Protein AF-0000000086524611 (afdb_homodimer)

Structure (mmCIF, N/CA/C/O backbone):
data_AF-0000000086524611-model_v1
#
loop_
_entity.id
_entity.type
_entity.pdbx_description
1 polymer 'Type II secretion system protein H'
#
loop_
_atom_site.group_PDB
_atom_site.id
_atom_site.type_symbol
_atom_site.label_atom_id
_atom_site.label_alt_id
_atom_site.label_comp_id
_atom_site.label_asym_id
_atom_site.label_entity_id
_atom_site.label_seq_id
_atom_site.pdbx_PDB_ins_code
_atom_site.Cartn_x
_atom_site.Cartn_y
_atom_site.Cartn_z
_atom_site.occupancy
_atom_site.B_iso_or_equiv
_atom_site.auth_seq_id
_atom_site.auth_comp_id
_atom_site.auth_asym_id
_atom_site.auth_atom_id
_atom_site.pdbx_PDB_model_num
ATOM 1 N N . MET A 1 1 ? 23.141 62.562 68.688 1 28.11 1 MET A N 1
ATOM 2 C CA . MET A 1 1 ? 23.203 62.875 67.25 1 28.11 1 MET A CA 1
ATOM 3 C C . MET A 1 1 ? 23.547 61.625 66.438 1 28.11 1 MET A C 1
ATOM 5 O O . MET A 1 1 ? 24.516 60.938 66.75 1 28.11 1 MET A O 1
ATOM 9 N N . MET A 1 2 ? 22.547 60.938 65.562 1 37.12 2 MET A N 1
ATOM 10 C CA . MET A 1 2 ? 22.141 59.656 65 1 37.12 2 MET A CA 1
ATOM 11 C C . MET A 1 2 ? 22.875 59.375 63.688 1 37.12 2 MET A C 1
ATOM 13 O O . MET A 1 2 ? 22.391 59.781 62.594 1 37.12 2 MET A O 1
ATOM 17 N N . THR A 1 3 ? 24.188 59.719 63.5 1 38.41 3 THR A N 1
ATOM 18 C CA . THR A 1 3 ? 24.797 59.781 62.156 1 38.41 3 THR A CA 1
ATOM 19 C C . THR A 1 3 ? 24.75 58.438 61.469 1 38.41 3 THR A C 1
ATOM 21 O O . THR A 1 3 ? 25.109 57.406 62.062 1 38.41 3 THR A O 1
ATOM 24 N N . SER A 1 4 ? 24 58.406 60.281 1 40.16 4 SER A N 1
ATOM 25 C CA . SER A 1 4 ? 23.406 57.5 59.312 1 40.16 4 SER A CA 1
ATOM 26 C C . SER A 1 4 ? 24.469 56.875 58.406 1 40.16 4 SER A C 1
ATOM 28 O O . SER A 1 4 ? 25.203 57.625 57.719 1 40.16 4 SER A O 1
ATOM 30 N N . VAL A 1 5 ? 25.344 55.938 58.781 1 42.44 5 VAL A N 1
ATOM 31 C CA . VAL A 1 5 ? 26.453 55.281 58.094 1 42.44 5 VAL A CA 1
ATOM 32 C C . VAL A 1 5 ? 25.953 54.688 56.781 1 42.44 5 VAL A C 1
ATOM 34 O O . VAL A 1 5 ? 25.25 53.688 56.781 1 42.44 5 VAL A O 1
ATOM 37 N N . ALA A 1 6 ? 25.609 55.594 55.688 1 44.62 6 ALA A N 1
ATOM 38 C CA . ALA A 1 6 ? 25.047 55.125 54.438 1 44.62 6 ALA A CA 1
ATOM 39 C C . ALA A 1 6 ? 26.109 54.375 53.594 1 44.62 6 ALA A C 1
ATOM 41 O O . ALA A 1 6 ? 27.141 54.969 53.219 1 44.62 6 ALA A O 1
ATOM 42 N N . GLY A 1 7 ? 26.625 53.219 53.938 1 40.03 7 GLY A N 1
ATOM 43 C CA . GLY A 1 7 ? 27.641 52.469 53.188 1 40.03 7 GLY A CA 1
ATOM 44 C C . GLY A 1 7 ? 27.312 52.281 51.75 1 40.03 7 GLY A C 1
ATOM 45 O O . GLY A 1 7 ? 26.281 51.688 51.406 1 40.03 7 GLY A O 1
ATOM 46 N N . GLY A 1 8 ? 27.594 53.312 50.781 1 35.81 8 GLY A N 1
ATOM 47 C CA . GLY A 1 8 ? 27.266 53.375 49.375 1 35.81 8 GLY A CA 1
ATOM 48 C C . GLY A 1 8 ? 27.922 52.25 48.562 1 35.81 8 GLY A C 1
ATOM 49 O O . GLY A 1 8 ? 29.109 52 48.719 1 35.81 8 GLY A O 1
ATOM 50 N N . TRP A 1 9 ? 27.281 51.062 48.219 1 44.41 9 TRP A N 1
ATOM 51 C CA . TRP A 1 9 ? 27.672 49.906 47.406 1 44.41 9 TRP A CA 1
ATOM 52 C C . TRP A 1 9 ? 28.094 50.344 46 1 44.41 9 TRP A C 1
ATOM 54 O O . TRP A 1 9 ? 27.344 51.031 45.312 1 44.41 9 TRP A O 1
ATOM 64 N N . SER A 1 10 ? 29.375 50.75 45.688 1 42.34 10 SER A N 1
ATOM 65 C CA . SER A 1 10 ? 29.953 51.125 44.406 1 42.34 10 SER A CA 1
ATOM 66 C C . SER A 1 10 ? 29.75 50.031 43.344 1 42.34 10 SER A C 1
ATOM 68 O O . SER A 1 10 ? 30.219 48.906 43.5 1 42.34 10 SER A O 1
ATOM 70 N N . VAL A 1 11 ? 28.672 49.969 42.5 1 47.38 11 VAL A N 1
ATOM 71 C CA . VAL A 1 11 ? 28.344 49.062 41.406 1 47.38 11 VAL A CA 1
ATOM 72 C C . VAL A 1 11 ? 29.375 49.25 40.281 1 47.38 11 VAL A C 1
ATOM 74 O O . VAL A 1 11 ? 29.5 50.344 39.719 1 47.38 11 VAL A O 1
ATOM 77 N N . LYS A 1 12 ? 30.5 48.531 40.188 1 47.91 12 LYS A N 1
ATOM 78 C CA . LYS A 1 12 ? 31.469 48.531 39.094 1 47.91 12 LYS A CA 1
ATOM 79 C C . LYS A 1 12 ? 30.781 48.312 37.75 1 47.91 12 LYS A C 1
ATOM 81 O O . LYS A 1 12 ? 29.969 47.375 37.594 1 47.91 12 LYS A O 1
ATOM 86 N N . PRO A 1 13 ? 30.906 49.281 36.844 1 47.03 13 PRO A N 1
ATOM 87 C CA . PRO A 1 13 ? 30.219 49.188 35.562 1 47.03 13 PRO A CA 1
ATOM 88 C C . PRO A 1 13 ? 30.656 47.938 34.75 1 47.03 13 PRO A C 1
ATOM 90 O O . PRO A 1 13 ? 31.828 47.594 34.75 1 47.03 13 PRO A O 1
ATOM 93 N N . ARG A 1 14 ? 29.969 46.906 34.688 1 46.53 14 ARG A N 1
ATOM 94 C CA . ARG A 1 14 ? 30.125 45.719 33.844 1 46.53 14 ARG A CA 1
ATOM 95 C C . ARG A 1 14 ? 30.469 46.094 32.406 1 46.53 14 ARG A C 1
ATOM 97 O O . ARG A 1 14 ? 29.875 47 31.844 1 46.53 14 ARG A O 1
ATOM 104 N N . HIS A 1 15 ? 31.703 45.875 31.953 1 41.03 15 HIS A N 1
ATOM 105 C CA . HIS A 1 15 ? 32.281 46.094 30.625 1 41.03 15 HIS A CA 1
ATOM 106 C C . HIS A 1 15 ? 31.391 45.5 29.531 1 41.03 15 HIS A C 1
ATOM 108 O O . HIS A 1 15 ? 30.922 44.375 29.641 1 41.03 15 HIS A O 1
ATOM 114 N N . ALA A 1 16 ? 30.703 46.344 28.688 1 48.56 16 ALA A N 1
ATOM 115 C CA . ALA A 1 16 ? 29.891 46 27.516 1 48.56 16 ALA A CA 1
ATOM 116 C C . ALA A 1 16 ? 30.703 45.188 26.516 1 48.56 16 ALA A C 1
ATOM 118 O O . ALA A 1 16 ? 31.734 45.656 26.016 1 48.56 16 ALA A O 1
ATOM 119 N N . THR A 1 17 ? 30.969 43.844 26.641 1 53.09 17 THR A N 1
ATOM 120 C CA . THR A 1 17 ? 31.609 43 25.656 1 53.09 17 THR A CA 1
ATOM 121 C C . THR A 1 17 ? 31.156 43.344 24.25 1 53.09 17 THR A C 1
ATOM 123 O O . THR A 1 17 ? 29.953 43.312 23.953 1 53.09 17 THR A O 1
ATOM 126 N N . GLY A 1 18 ? 31.797 44.25 23.5 1 51.47 18 GLY A N 1
ATOM 127 C CA . GLY A 1 18 ? 31.625 44.719 22.125 1 51.47 18 GLY A CA 1
ATOM 128 C C . GLY A 1 18 ? 31.453 43.625 21.125 1 51.47 18 GLY A C 1
ATOM 129 O O . GLY A 1 18 ? 32.031 42.531 21.281 1 51.47 18 GLY A O 1
ATOM 130 N N . PHE A 1 19 ? 30.297 43.531 20.469 1 55 19 PHE A N 1
ATOM 131 C CA . PHE A 1 19 ? 30.016 42.594 19.375 1 55 19 PHE A CA 1
ATOM 132 C C . PHE A 1 19 ? 31.031 42.75 18.25 1 55 19 PHE A C 1
ATOM 134 O O . PHE A 1 19 ? 31.406 43.875 17.906 1 55 19 PHE A O 1
ATOM 141 N N . SER A 1 20 ? 31.906 41.781 17.922 1 60.81 20 SER A N 1
ATOM 142 C CA . SER A 1 20 ? 32.875 41.812 16.812 1 60.81 20 SER A CA 1
ATOM 143 C C . SER A 1 20 ? 32.156 42 15.477 1 60.81 20 SER A C 1
ATOM 145 O O . SER A 1 20 ? 30.984 41.688 15.336 1 60.81 20 SER A O 1
ATOM 147 N N . LEU A 1 21 ? 32.781 42.719 14.469 1 67.88 21 LEU A N 1
ATOM 148 C CA . LEU A 1 21 ? 32.312 42.969 13.109 1 67.88 21 LEU A CA 1
ATOM 149 C C . LEU A 1 21 ? 31.875 41.656 12.445 1 67.88 21 LEU A C 1
ATOM 151 O O . LEU A 1 21 ? 30.859 41.625 11.742 1 67.88 21 LEU A O 1
ATOM 155 N N . MET A 1 22 ? 32.656 40.656 12.789 1 63.19 22 MET A N 1
ATOM 156 C CA . MET A 1 22 ? 32.344 39.344 12.242 1 63.19 22 MET A CA 1
ATOM 157 C C . MET A 1 22 ? 31.031 38.812 12.812 1 63.19 22 MET A C 1
ATOM 159 O O . MET A 1 22 ? 30.234 38.188 12.094 1 63.19 22 MET A O 1
ATOM 163 N N . GLU A 1 23 ? 30.812 39.156 14.148 1 64 23 GLU A N 1
ATOM 164 C CA . GLU A 1 23 ? 29.547 38.75 14.758 1 64 23 GLU A CA 1
ATOM 165 C C . GLU A 1 23 ? 28.375 39.5 14.117 1 64 23 GLU A C 1
ATOM 167 O O . GLU A 1 23 ? 27.344 38.906 13.836 1 64 23 GLU A O 1
ATOM 172 N N . MET A 1 24 ? 28.641 40.781 13.781 1 68.75 24 MET A N 1
ATOM 173 C CA . MET A 1 24 ? 27.578 41.531 13.125 1 68.75 24 MET A CA 1
ATOM 174 C C . MET A 1 24 ? 27.359 41.031 11.695 1 68.75 24 MET A C 1
ATOM 176 O O . MET A 1 24 ? 26.234 40.938 11.227 1 68.75 24 MET A O 1
ATOM 180 N N . LEU A 1 25 ? 28.359 40.625 10.938 1 69.44 25 LEU A N 1
ATOM 181 C CA . LEU A 1 25 ? 28.234 40.156 9.57 1 69.44 25 LEU A CA 1
ATOM 182 C C . LEU A 1 25 ? 27.484 38.812 9.539 1 69.44 25 LEU A C 1
ATOM 184 O O . LEU A 1 25 ? 26.641 38.594 8.68 1 69.44 25 LEU A O 1
ATOM 188 N N . VAL A 1 26 ? 27.766 37.938 10.516 1 67.62 26 VAL A N 1
ATOM 189 C CA . VAL A 1 26 ? 27.094 36.625 10.57 1 67.62 26 VAL A CA 1
ATOM 190 C C . VAL A 1 26 ? 25.625 36.844 10.953 1 67.62 26 VAL A C 1
ATOM 192 O O . VAL A 1 26 ? 24.734 36.25 10.367 1 67.62 26 VAL A O 1
ATOM 195 N N . VAL A 1 27 ? 25.219 37.75 11.867 1 68.5 27 VAL A N 1
ATOM 196 C CA . VAL A 1 27 ? 23.828 38.031 12.219 1 68.5 27 VAL A CA 1
ATOM 197 C C . VAL A 1 27 ? 23.094 38.625 11.008 1 68.5 27 VAL A C 1
ATOM 199 O O . VAL A 1 27 ? 21.969 38.219 10.719 1 68.5 27 VAL A O 1
ATOM 202 N N . LEU A 1 28 ? 23.734 39.438 10.25 1 70.5 28 LEU A N 1
ATOM 203 C CA . LEU A 1 28 ? 23.094 40 9.07 1 70.5 28 LEU A CA 1
ATOM 204 C C . LEU A 1 28 ? 22.875 38.938 8 1 70.5 28 LEU A C 1
ATOM 206 O O . LEU A 1 28 ? 21.828 38.938 7.34 1 70.5 28 LEU A O 1
ATOM 210 N N . MET A 1 29 ? 23.875 38.062 7.77 1 64.88 29 MET A N 1
ATOM 211 C CA . MET A 1 29 ? 23.672 37 6.816 1 64.88 29 MET A CA 1
ATOM 212 C C . MET A 1 29 ? 22.531 36.094 7.262 1 64.88 29 MET A C 1
ATOM 214 O O . MET A 1 29 ? 21.672 35.719 6.453 1 64.88 29 MET A O 1
ATOM 218 N N . VAL A 1 30 ? 22.391 35.75 8.516 1 64.19 30 VAL A N 1
ATOM 219 C CA . VAL A 1 30 ? 21.328 34.875 9 1 64.19 30 VAL A CA 1
ATOM 220 C C . VAL A 1 30 ? 19.984 35.625 8.945 1 64.19 30 VAL A C 1
ATOM 222 O O . VAL A 1 30 ? 18.984 35.062 8.508 1 64.19 30 VAL A O 1
ATOM 225 N N . VAL A 1 31 ? 19.875 36.812 9.375 1 62.75 31 VAL A N 1
ATOM 226 C CA . VAL A 1 31 ? 18.625 37.594 9.281 1 62.75 31 VAL A CA 1
ATOM 227 C C . VAL A 1 31 ? 18.219 37.75 7.82 1 62.75 31 VAL A C 1
ATOM 229 O O . VAL A 1 31 ? 17.047 37.625 7.48 1 62.75 31 VAL A O 1
ATOM 232 N N . GLY A 1 32 ? 19.156 37.938 6.961 1 58.31 32 GLY A N 1
ATOM 233 C CA . GLY A 1 32 ? 18.828 38 5.547 1 58.31 32 GLY A CA 1
ATOM 234 C C . GLY A 1 32 ? 18.188 36.75 5.012 1 58.31 32 GLY A C 1
ATOM 235 O O . GLY A 1 32 ? 17.203 36.781 4.285 1 58.31 32 GLY A O 1
ATOM 236 N N . VAL A 1 33 ? 18.797 35.594 5.32 1 56.34 33 VAL A N 1
ATOM 237 C CA . VAL A 1 33 ? 18.188 34.344 4.93 1 56.34 33 VAL A CA 1
ATOM 238 C C . VAL A 1 33 ? 16.844 34.156 5.629 1 56.34 33 VAL A C 1
ATOM 240 O O . VAL A 1 33 ? 15.867 33.75 5.008 1 56.34 33 VAL A O 1
ATOM 243 N N . LEU A 1 34 ? 16.719 34.438 6.91 1 53.16 34 LEU A N 1
ATOM 244 C CA . LEU A 1 34 ? 15.438 34.375 7.609 1 53.16 34 LEU A CA 1
ATOM 245 C C . LEU A 1 34 ? 14.461 35.406 7.023 1 53.16 34 LEU A C 1
ATOM 247 O O . LEU A 1 34 ? 13.273 35.094 6.879 1 53.16 34 LEU A O 1
ATOM 251 N N . TYR A 1 35 ? 14.914 36.5 6.715 1 49.12 35 TYR A N 1
ATOM 252 C CA . TYR A 1 35 ? 14.086 37.5 6.059 1 49.12 35 TYR A CA 1
ATOM 253 C C . TYR A 1 35 ? 13.719 37.062 4.645 1 49.12 35 TYR A C 1
ATOM 255 O O . TYR A 1 35 ? 12.594 37.281 4.195 1 49.12 35 TYR A O 1
ATOM 263 N N . ALA A 1 36 ? 14.656 36.562 3.795 1 46.44 36 ALA A N 1
ATOM 264 C CA . ALA A 1 36 ? 14.336 36.031 2.473 1 46.44 36 ALA A CA 1
ATOM 265 C C . ALA A 1 36 ? 13.336 34.875 2.574 1 46.44 36 ALA A C 1
ATOM 267 O O . ALA A 1 36 ? 12.438 34.75 1.738 1 46.44 36 ALA A O 1
ATOM 268 N N . MET A 1 37 ? 13.453 34.031 3.59 1 44.28 37 MET A N 1
ATOM 269 C CA . MET A 1 37 ? 12.422 33.031 3.912 1 44.28 37 MET A CA 1
ATOM 270 C C . MET A 1 37 ? 11.227 33.719 4.574 1 44.28 37 MET A C 1
ATOM 272 O O . MET A 1 37 ? 10.078 33.312 4.344 1 44.28 37 MET A O 1
ATOM 276 N N . ALA A 1 38 ? 11.383 34.656 5.32 1 42.56 38 ALA A N 1
ATOM 277 C CA . ALA A 1 38 ? 10.328 35.469 5.91 1 42.56 38 ALA A CA 1
ATOM 278 C C . ALA A 1 38 ? 9.609 36.312 4.848 1 42.56 38 ALA A C 1
ATOM 280 O O . ALA A 1 38 ? 8.398 36.5 4.93 1 42.56 38 ALA A O 1
ATOM 281 N N . GLY A 1 39 ? 10.312 37 3.928 1 38.81 39 GLY A N 1
ATOM 282 C CA . GLY A 1 39 ? 9.609 37.75 2.906 1 38.81 39 GLY A CA 1
ATOM 283 C C . GLY A 1 39 ? 8.594 36.938 2.139 1 38.81 39 GLY A C 1
ATOM 284 O O . GLY A 1 39 ? 7.531 37.438 1.773 1 38.81 39 GLY A O 1
ATOM 285 N N . SER A 1 40 ? 8.953 35.688 1.568 1 40.09 40 SER A N 1
ATOM 286 C CA . SER A 1 40 ? 7.855 34.812 1.157 1 40.09 40 SER A CA 1
ATOM 287 C C . SER A 1 40 ? 6.906 34.531 2.318 1 40.09 40 SER A C 1
ATOM 289 O O . SER A 1 40 ? 5.828 34 2.123 1 40.09 40 SER A O 1
ATOM 291 N N . LEU A 1 41 ? 7.191 34.875 3.555 1 37.22 41 LEU A N 1
ATOM 292 C CA . LEU A 1 41 ? 6.414 34.969 4.785 1 37.22 41 LEU A CA 1
ATOM 293 C C . LEU A 1 41 ? 5.598 36.25 4.824 1 37.22 41 LEU A C 1
ATOM 295 O O . LEU A 1 41 ? 4.496 36.281 5.379 1 37.22 41 LEU A O 1
ATOM 299 N N . LEU A 1 42 ? 6.125 37.406 4.484 1 36.81 42 LEU A N 1
ATOM 300 C CA . LEU A 1 42 ? 5.434 38.688 4.609 1 36.81 42 LEU A CA 1
ATOM 301 C C . LEU A 1 42 ? 4.344 38.812 3.551 1 36.81 42 LEU A C 1
ATOM 303 O O . LEU A 1 42 ? 3.77 39.906 3.381 1 36.81 42 LEU A O 1
ATOM 307 N N . SER A 1 43 ? 4.285 38.219 2.297 1 39.62 43 SER A N 1
ATOM 308 C CA . SER A 1 43 ? 2.893 38.312 1.873 1 39.62 43 SER A CA 1
ATOM 309 C C . SER A 1 43 ? 1.944 38.188 3.061 1 39.62 43 SER A C 1
ATOM 311 O O . SER A 1 43 ? 2.039 37.219 3.84 1 39.62 43 SER A O 1
ATOM 313 N N . LEU A 1 44 ? 1.655 39.188 3.824 1 41.84 44 LEU A N 1
ATOM 314 C CA . LEU A 1 44 ? 0.57 39.219 4.797 1 41.84 44 LEU A CA 1
ATOM 315 C C . LEU A 1 44 ? -0.392 38.062 4.594 1 41.84 44 LEU A C 1
ATOM 317 O O . LEU A 1 44 ? -1.396 38.188 3.893 1 41.84 44 LEU A O 1
ATOM 321 N N . ALA A 1 45 ? -0.113 37 4.051 1 45.25 45 ALA A N 1
ATOM 322 C CA . ALA A 1 45 ? -0.771 35.812 3.545 1 45.25 45 ALA A CA 1
ATOM 323 C C . ALA A 1 45 ? -1.847 35.344 4.512 1 45.25 45 ALA A C 1
ATOM 325 O O . ALA A 1 45 ? -1.557 35.031 5.672 1 45.25 45 ALA A O 1
ATOM 326 N N . VAL A 1 46 ? -2.982 35.938 4.629 1 51.56 46 VAL A N 1
ATOM 327 C CA . VAL A 1 46 ? -4.137 35.344 5.297 1 51.56 46 VAL A CA 1
ATOM 328 C C . VAL A 1 46 ? -3.863 33.875 5.582 1 51.56 46 VAL A C 1
ATOM 330 O O . VAL A 1 46 ? -3.586 33.094 4.664 1 51.56 46 VAL A O 1
ATOM 333 N N . VAL A 1 47 ? -3.234 33.5 6.719 1 63.66 47 VAL A N 1
ATOM 334 C CA . VAL A 1 47 ? -3.014 32.156 7.223 1 63.66 47 VAL A CA 1
ATOM 335 C C . VAL A 1 47 ? -4.148 31.234 6.762 1 63.66 47 VAL A C 1
ATOM 337 O O . VAL A 1 47 ? -5.312 31.469 7.09 1 63.66 47 VAL A O 1
ATOM 340 N N . ASP A 1 48 ? -4.059 30.734 5.633 1 85.88 48 ASP A N 1
ATOM 341 C CA . ASP A 1 48 ? -4.992 29.703 5.191 1 85.88 48 ASP A CA 1
ATOM 342 C C . ASP A 1 48 ? -4.973 28.516 6.141 1 85.88 48 ASP A C 1
ATOM 344 O O . ASP A 1 48 ? -4.055 27.688 6.094 1 85.88 48 ASP A O 1
ATOM 348 N N . PRO A 1 49 ? -5.898 28.594 7.152 1 90.81 49 PRO A N 1
ATOM 349 C CA . PRO A 1 49 ? -5.941 27.516 8.141 1 90.81 49 PRO A CA 1
ATOM 350 C C . PRO A 1 49 ? -5.863 26.125 7.512 1 90.81 49 PRO A C 1
ATOM 352 O O . PRO A 1 49 ? -5.332 25.188 8.117 1 90.81 49 PRO A O 1
ATOM 355 N N . LEU A 1 50 ? -6.305 25.984 6.336 1 94 50 LEU A N 1
ATOM 356 C CA . LEU A 1 50 ? -6.219 24.703 5.637 1 94 50 LEU A CA 1
ATOM 357 C C . LEU A 1 50 ? -4.77 24.359 5.305 1 94 50 LEU A C 1
ATOM 359 O O . LEU A 1 50 ? -4.359 23.203 5.426 1 94 50 LEU A O 1
ATOM 363 N N . GLN A 1 51 ? -4.023 25.344 4.887 1 93.69 51 GLN A N 1
ATOM 364 C CA . GLN A 1 51 ? -2.619 25.125 4.555 1 93.69 51 GLN A CA 1
ATOM 365 C C . GLN A 1 51 ? -1.819 24.734 5.793 1 93.69 51 GLN A C 1
ATOM 367 O O . GLN A 1 51 ? -0.891 23.922 5.715 1 93.69 51 GLN A O 1
ATOM 372 N N . GLU A 1 52 ? -2.238 25.266 6.879 1 94.81 52 GLU A N 1
ATOM 373 C CA . GLU A 1 52 ? -1.566 24.906 8.125 1 94.81 52 GLU A CA 1
ATOM 374 C C . GLU A 1 52 ? -1.761 23.422 8.445 1 94.81 52 GLU A C 1
ATOM 376 O O . GLU A 1 52 ? -0.824 22.75 8.875 1 94.81 52 GLU A O 1
ATOM 381 N N . GLU A 1 53 ? -2.988 22.969 8.273 1 96.31 53 GLU A N 1
ATOM 382 C CA . GLU A 1 53 ? -3.27 21.562 8.523 1 96.31 53 GLU A CA 1
ATOM 383 C C . GLU A 1 53 ? -2.498 20.672 7.555 1 96.31 53 GLU A C 1
ATOM 385 O O . GLU A 1 53 ? -2.027 19.594 7.938 1 96.31 53 GLU A O 1
ATOM 390 N N . VAL A 1 54 ? -2.307 21.094 6.391 1 96.88 54 VAL A N 1
ATOM 391 C CA . VAL A 1 54 ? -1.563 20.344 5.379 1 96.88 54 VAL A CA 1
ATOM 392 C C . VAL A 1 54 ? -0.089 20.281 5.77 1 96.88 54 VAL A C 1
ATOM 394 O O . VAL A 1 54 ? 0.524 19.203 5.707 1 96.88 54 VAL A O 1
ATOM 397 N N . GLU A 1 55 ? 0.426 21.391 6.176 1 96.69 55 GLU A N 1
ATOM 398 C CA . GLU A 1 55 ? 1.831 21.438 6.57 1 96.69 55 GLU A CA 1
ATOM 399 C C . GLU A 1 55 ? 2.08 20.609 7.824 1 96.69 55 GLU A C 1
ATOM 401 O O . GLU A 1 55 ? 3.139 19.984 7.965 1 96.69 55 GLU A O 1
ATOM 406 N N . ARG A 1 56 ? 1.076 20.625 8.656 1 96.75 56 ARG A N 1
ATOM 407 C CA . ARG A 1 56 ? 1.192 19.797 9.852 1 96.75 56 ARG A CA 1
ATOM 408 C C . ARG A 1 56 ? 1.289 18.328 9.492 1 96.75 56 ARG A C 1
ATOM 410 O O . ARG A 1 56 ? 2.164 17.609 9.984 1 96.75 56 ARG A O 1
ATOM 417 N N . LEU A 1 57 ? 0.411 17.859 8.641 1 97.38 57 LEU A N 1
ATOM 418 C CA . LEU A 1 57 ? 0.452 16.453 8.227 1 97.38 57 LEU A CA 1
ATOM 419 C C . LEU A 1 57 ? 1.741 16.156 7.469 1 97.38 57 LEU A C 1
ATOM 421 O O . LEU A 1 57 ? 2.34 15.094 7.656 1 97.38 57 LEU A O 1
ATOM 425 N N . ARG A 1 58 ? 2.199 17.062 6.648 1 97.75 58 ARG A N 1
ATOM 426 C CA . ARG A 1 58 ? 3.459 16.891 5.93 1 97.75 58 ARG A CA 1
ATOM 427 C C . ARG A 1 58 ? 4.613 16.656 6.898 1 97.75 58 ARG A C 1
ATOM 429 O O . ARG A 1 58 ? 5.422 15.75 6.703 1 97.75 58 ARG A O 1
ATOM 436 N N . GLY A 1 59 ? 4.684 17.484 7.871 1 96.44 59 GLY A N 1
ATOM 437 C CA . GLY A 1 59 ? 5.715 17.328 8.883 1 96.44 59 GLY A CA 1
ATOM 438 C C . GLY A 1 59 ? 5.641 16 9.617 1 96.44 59 GLY A C 1
ATOM 439 O O . GLY A 1 59 ? 6.668 15.375 9.875 1 96.44 59 GLY A O 1
ATOM 440 N N . ARG A 1 60 ? 4.398 15.602 9.938 1 96.44 60 ARG A N 1
ATOM 441 C CA . ARG A 1 60 ? 4.211 14.336 10.648 1 96.44 60 ARG A CA 1
ATOM 442 C C . ARG A 1 60 ? 4.609 13.156 9.766 1 96.44 60 ARG A C 1
ATOM 444 O O . ARG A 1 60 ? 5.156 12.164 10.258 1 96.44 60 ARG A O 1
ATOM 451 N N . ILE A 1 61 ? 4.359 13.219 8.531 1 97.62 61 ILE A N 1
ATOM 452 C CA . ILE A 1 61 ? 4.762 12.172 7.59 1 97.62 61 ILE A CA 1
ATOM 453 C C . ILE A 1 61 ? 6.285 12.078 7.547 1 97.62 61 ILE A C 1
ATOM 455 O O . ILE A 1 61 ? 6.848 10.984 7.617 1 97.62 61 ILE A O 1
ATOM 459 N N . SER A 1 62 ? 6.922 13.219 7.441 1 96.94 62 SER A N 1
ATOM 460 C CA . SER A 1 62 ? 8.383 13.234 7.414 1 96.94 62 SER A CA 1
ATOM 461 C C . SER A 1 62 ? 8.969 12.625 8.68 1 96.94 62 SER A C 1
ATOM 463 O O . SER A 1 62 ? 9.906 11.82 8.609 1 96.94 62 SER A O 1
ATOM 465 N N . LEU A 1 63 ? 8.406 13 9.758 1 95.12 63 LEU A N 1
ATOM 466 C CA . LEU A 1 63 ? 8.852 12.438 11.031 1 95.12 63 LEU A CA 1
ATOM 467 C C . LEU A 1 63 ? 8.641 10.93 11.062 1 95.12 63 LEU A C 1
ATOM 469 O O . LEU A 1 63 ? 9.484 10.188 11.57 1 95.12 63 LEU A O 1
ATOM 473 N N . LEU A 1 64 ? 7.473 10.492 10.578 1 96.88 64 LEU A N 1
ATOM 474 C CA . LEU A 1 64 ? 7.152 9.07 10.562 1 96.88 64 LEU A CA 1
ATOM 475 C C . LEU A 1 64 ? 8.117 8.305 9.664 1 96.88 64 LEU A C 1
ATOM 477 O O . LEU A 1 64 ? 8.516 7.188 9.984 1 96.88 64 LEU A O 1
ATOM 481 N N . GLN A 1 65 ? 8.531 8.867 8.523 1 96.62 65 GLN A N 1
ATOM 482 C CA . GLN A 1 65 ? 9.531 8.273 7.648 1 96.62 65 GLN A CA 1
ATOM 483 C C . GLN A 1 65 ? 10.859 8.086 8.375 1 96.62 65 GLN A C 1
ATOM 485 O O . GLN A 1 65 ? 11.461 7.008 8.32 1 96.62 65 GLN A O 1
ATOM 490 N N . ASP A 1 66 ? 11.25 9.094 9.055 1 95.94 66 ASP A N 1
ATOM 491 C CA . ASP A 1 66 ? 12.477 9.016 9.836 1 95.94 66 ASP A CA 1
ATOM 492 C C . ASP A 1 66 ? 12.383 7.93 10.906 1 95.94 66 ASP A C 1
ATOM 494 O O . ASP A 1 66 ? 13.32 7.148 11.086 1 95.94 66 ASP A O 1
ATOM 498 N N . GLU A 1 67 ? 11.258 7.91 11.523 1 95.12 67 GLU A N 1
ATOM 499 C CA . GLU A 1 67 ? 11.055 6.938 12.594 1 95.12 67 GLU A CA 1
ATOM 500 C C . GLU A 1 67 ? 11.086 5.508 12.047 1 95.12 67 GLU A C 1
ATOM 502 O O . GLU A 1 67 ? 11.68 4.617 12.664 1 95.12 67 GLU A O 1
ATOM 507 N N . ALA A 1 68 ? 10.391 5.301 10.953 1 96.25 68 ALA A N 1
ATOM 508 C CA . ALA A 1 68 ? 10.398 3.98 10.328 1 96.25 68 ALA A CA 1
ATOM 509 C C . ALA A 1 68 ? 11.82 3.539 10 1 96.25 68 ALA A C 1
ATOM 511 O O . ALA A 1 68 ? 12.164 2.369 10.172 1 96.25 68 ALA A O 1
ATOM 512 N N . LEU A 1 69 ? 12.617 4.426 9.461 1 95.75 69 LEU A N 1
ATOM 513 C CA . LEU A 1 69 ? 14.016 4.172 9.125 1 95.75 69 LEU A CA 1
ATOM 514 C C . LEU A 1 69 ? 14.812 3.789 10.367 1 95.75 69 LEU A C 1
ATOM 516 O O . LEU A 1 69 ? 15.523 2.783 10.367 1 95.75 69 LEU A O 1
ATOM 520 N N . VAL A 1 70 ? 14.648 4.516 11.43 1 94.88 70 VAL A N 1
ATOM 521 C CA . VAL A 1 70 ? 15.383 4.301 12.672 1 94.88 70 VAL A CA 1
ATOM 522 C C . VAL A 1 70 ? 14.984 2.955 13.273 1 94.88 70 VAL A C 1
ATOM 524 O O . VAL A 1 70 ? 15.844 2.197 13.734 1 94.88 70 VAL A O 1
ATOM 527 N N . ARG A 1 71 ? 13.688 2.639 13.273 1 92.38 71 ARG A N 1
ATOM 528 C CA . ARG A 1 71 ? 13.188 1.4 13.867 1 92.38 71 ARG A CA 1
ATOM 529 C C . ARG A 1 71 ? 13.438 0.212 12.945 1 92.38 71 ARG A C 1
ATOM 531 O O . ARG A 1 71 ? 13.352 -0.941 13.367 1 92.38 71 ARG A O 1
ATOM 538 N N . SER A 1 72 ? 13.648 0.529 11.672 1 93.5 72 SER A N 1
ATOM 539 C CA . SER A 1 72 ? 13.805 -0.489 10.633 1 93.5 72 SER A CA 1
ATOM 540 C C . SER A 1 72 ? 12.586 -1.4 10.562 1 93.5 72 SER A C 1
ATOM 542 O O . SER A 1 72 ? 12.727 -2.625 10.508 1 93.5 72 SER A O 1
ATOM 544 N N . GLN A 1 73 ? 11.422 -0.871 10.703 1 93.44 73 GLN A N 1
ATOM 545 C CA . GLN A 1 73 ? 10.18 -1.613 10.57 1 93.44 73 GLN A CA 1
ATOM 546 C C . GLN A 1 73 ? 9.078 -0.741 9.969 1 93.44 73 GLN A C 1
ATOM 548 O O . GLN A 1 73 ? 9.109 0.484 10.109 1 93.44 73 GLN A O 1
ATOM 553 N N . PRO A 1 74 ? 8.094 -1.348 9.352 1 95.75 74 PRO A N 1
ATOM 554 C CA . PRO A 1 74 ? 6.973 -0.557 8.836 1 95.75 74 PRO A CA 1
ATOM 555 C C . PRO A 1 74 ? 6.16 0.116 9.938 1 95.75 74 PRO A C 1
ATOM 557 O O . PRO A 1 74 ? 5.957 -0.473 11.008 1 95.75 74 PRO A O 1
ATOM 560 N N . LEU A 1 75 ? 5.781 1.333 9.742 1 96.88 75 LEU A N 1
ATOM 561 C CA . LEU A 1 75 ? 4.812 2.074 10.547 1 96.88 75 LEU A CA 1
ATOM 562 C C . LEU A 1 75 ? 3.6 2.467 9.711 1 96.88 75 LEU A C 1
ATOM 564 O O . LEU A 1 75 ? 3.551 2.186 8.508 1 96.88 75 LEU A O 1
ATOM 568 N N . ALA A 1 76 ? 2.57 3.09 10.445 1 97.69 76 ALA A N 1
ATOM 569 C CA . ALA A 1 76 ? 1.377 3.381 9.656 1 97.69 76 ALA A CA 1
ATOM 570 C C . ALA A 1 76 ? 0.646 4.605 10.195 1 97.69 76 ALA A C 1
ATOM 572 O O . ALA A 1 76 ? 0.783 4.949 11.375 1 97.69 76 ALA A O 1
ATOM 573 N N . ILE A 1 77 ? -0.026 5.25 9.266 1 97.94 77 ILE A N 1
ATOM 574 C CA . ILE A 1 77 ? -1 6.281 9.609 1 97.94 77 ILE A CA 1
ATOM 575 C C . ILE A 1 77 ? -2.414 5.727 9.445 1 97.94 77 ILE A C 1
ATOM 577 O O . ILE A 1 77 ? -2.713 5.047 8.461 1 97.94 77 ILE A O 1
ATOM 581 N N . GLY A 1 78 ? -3.225 5.934 10.398 1 97.56 78 GLY A N 1
ATOM 582 C CA . GLY A 1 78 ? -4.66 5.703 10.312 1 97.56 78 GLY A CA 1
ATOM 583 C C . GLY A 1 78 ? -5.477 6.977 10.422 1 97.56 78 GLY A C 1
ATOM 584 O O . GLY A 1 78 ? -5.148 7.867 11.211 1 97.56 78 GLY A O 1
ATOM 585 N N . MET A 1 79 ? -6.516 7.012 9.586 1 97.56 79 MET A N 1
ATOM 586 C CA . MET A 1 79 ? -7.383 8.188 9.609 1 97.56 79 MET A CA 1
ATOM 587 C C . MET A 1 79 ? -8.844 7.781 9.781 1 97.56 79 MET A C 1
ATOM 589 O O . MET A 1 79 ? -9.289 6.777 9.219 1 97.56 79 MET A O 1
ATOM 593 N N . ASP A 1 80 ? -9.539 8.531 10.602 1 97.69 80 ASP A N 1
ATOM 594 C CA . ASP A 1 80 ? -11 8.477 10.617 1 97.69 80 ASP A CA 1
ATOM 595 C C . ASP A 1 80 ? -11.609 9.797 10.172 1 97.69 80 ASP A C 1
ATOM 597 O O . ASP A 1 80 ? -10.93 10.617 9.539 1 97.69 80 ASP A O 1
ATOM 601 N N . ALA A 1 81 ? -12.852 10.031 10.391 1 96.88 81 ALA A N 1
ATOM 602 C CA . ALA A 1 81 ? -13.539 11.203 9.859 1 96.88 81 ALA A CA 1
ATOM 603 C C . ALA A 1 81 ? -13.008 12.484 10.5 1 96.88 81 ALA A C 1
ATOM 605 O O . ALA A 1 81 ? -13.195 13.578 9.961 1 96.88 81 ALA A O 1
ATOM 606 N N . ARG A 1 82 ? -12.281 12.336 11.633 1 96.38 82 ARG A N 1
ATOM 607 C CA . ARG A 1 82 ? -12.031 13.539 12.422 1 96.38 82 ARG A CA 1
ATOM 608 C C . ARG A 1 82 ? -10.531 13.773 12.602 1 96.38 82 ARG A C 1
ATOM 610 O O . ARG A 1 82 ? -10.117 14.812 13.125 1 96.38 82 ARG A O 1
ATOM 617 N N . GLY A 1 83 ? -9.742 12.781 12.188 1 97.38 83 GLY A N 1
ATOM 618 C CA . GLY A 1 83 ? -8.32 12.969 12.43 1 97.38 83 GLY A CA 1
ATOM 619 C C . GLY A 1 83 ? -7.484 11.766 12.023 1 97.38 83 GLY A C 1
ATOM 620 O O . GLY A 1 83 ? -7.875 11 11.141 1 97.38 83 GLY A O 1
ATOM 621 N N . TYR A 1 84 ? -6.238 11.766 12.609 1 97.88 84 TYR A N 1
ATOM 622 C CA . TYR A 1 84 ? -5.324 10.68 12.273 1 97.88 84 TYR A CA 1
ATOM 623 C C . TYR A 1 84 ? -4.477 10.289 13.477 1 97.88 84 TYR A C 1
ATOM 625 O O . TYR A 1 84 ? -4.395 11.031 14.453 1 97.88 84 TYR A O 1
ATOM 633 N N . ALA A 1 85 ? -3.998 9.094 13.414 1 97.31 85 ALA A N 1
ATOM 634 C CA . ALA A 1 85 ? -3.1 8.539 14.422 1 97.31 85 ALA A CA 1
ATOM 635 C C . ALA A 1 85 ? -2.014 7.68 13.773 1 97.31 85 ALA A C 1
ATOM 637 O O . ALA A 1 85 ? -2.029 7.461 12.562 1 97.31 85 ALA A O 1
ATOM 638 N N . PHE A 1 86 ? -1.064 7.242 14.617 1 97.88 86 PHE A N 1
ATOM 639 C CA . PHE A 1 86 ? 0.099 6.508 14.133 1 97.88 86 PHE A CA 1
ATOM 640 C C . PHE A 1 86 ? 0.184 5.137 14.797 1 97.88 86 PHE A C 1
ATOM 642 O O . PHE A 1 86 ? -0.108 4.996 15.984 1 97.88 86 PHE A O 1
ATOM 649 N N . PHE A 1 87 ? 0.602 4.219 13.977 1 97.19 87 PHE A N 1
ATOM 650 C CA . PHE A 1 87 ? 0.579 2.836 14.445 1 97.19 87 PHE A CA 1
ATOM 651 C C . PHE A 1 87 ? 1.899 2.139 14.133 1 97.19 87 PHE A C 1
ATOM 653 O O . PHE A 1 87 ? 2.611 2.527 13.203 1 97.19 87 PHE A O 1
ATOM 660 N N . VAL A 1 88 ? 2.215 1.18 14.93 1 96 88 VAL A N 1
ATOM 661 C CA . VAL A 1 88 ? 3.246 0.182 14.664 1 96 88 VAL A CA 1
ATOM 662 C C . VAL A 1 88 ? 2.635 -1.217 14.703 1 96 88 VAL A C 1
ATOM 664 O O . VAL A 1 88 ? 1.648 -1.453 15.398 1 96 88 VAL A O 1
ATOM 667 N N . LEU A 1 89 ? 3.152 -2.031 13.766 1 90.88 89 LEU A N 1
ATOM 668 C CA . LEU A 1 89 ? 2.703 -3.418 13.828 1 90.88 89 LEU A CA 1
ATOM 669 C C . LEU A 1 89 ? 3.584 -4.234 14.766 1 90.88 89 LEU A C 1
ATOM 671 O O . LEU A 1 89 ? 4.812 -4.191 14.672 1 90.88 89 LEU A O 1
ATOM 675 N N . ASN A 1 90 ? 2.957 -4.961 15.594 1 91.56 90 ASN A N 1
ATOM 676 C CA . ASN A 1 90 ? 3.732 -5.797 16.5 1 91.56 90 ASN A CA 1
ATOM 677 C C . ASN A 1 90 ? 4.133 -7.117 15.852 1 91.56 90 ASN A C 1
ATOM 679 O O . ASN A 1 90 ? 3.957 -7.297 14.641 1 91.56 90 ASN A O 1
ATOM 683 N N . ASP A 1 91 ? 4.66 -8.062 16.656 1 86.38 91 ASP A N 1
ATOM 684 C CA . ASP A 1 91 ? 5.215 -9.305 16.141 1 86.38 91 ASP A CA 1
ATOM 685 C C . ASP A 1 91 ? 4.125 -10.164 15.508 1 86.38 91 ASP A C 1
ATOM 687 O O . ASP A 1 91 ? 4.402 -10.969 14.609 1 86.38 91 ASP A O 1
ATOM 691 N N . GLN A 1 92 ? 2.889 -10 15.961 1 88.5 92 GLN A N 1
ATOM 692 C CA . GLN A 1 92 ? 1.76 -10.758 15.43 1 88.5 92 GLN A CA 1
ATOM 693 C C . GLN A 1 92 ? 1.067 -9.992 14.305 1 88.5 92 GLN A C 1
ATOM 695 O O . GLN A 1 92 ? -0.043 -10.344 13.898 1 88.5 92 GLN A O 1
ATOM 700 N N . GLN A 1 93 ? 1.691 -8.859 13.883 1 85.38 93 GLN A N 1
ATOM 701 C CA . GLN A 1 93 ? 1.197 -8.023 12.789 1 85.38 93 GLN A CA 1
ATOM 702 C C . GLN A 1 93 ? -0.067 -7.277 13.195 1 85.38 93 GLN A C 1
ATOM 704 O O . GLN A 1 93 ? -0.883 -6.914 12.344 1 85.38 93 GLN A O 1
ATOM 709 N N . LYS A 1 94 ? -0.254 -7.203 14.484 1 92.06 94 LYS A N 1
ATOM 710 C CA . LYS A 1 94 ? -1.373 -6.414 15 1 92.06 94 LYS A CA 1
ATOM 711 C C . LYS A 1 94 ? -0.963 -4.965 15.227 1 92.06 94 LYS A C 1
ATOM 713 O O . LYS A 1 94 ? 0.095 -4.695 15.805 1 92.06 94 LYS A O 1
ATOM 718 N N . PRO A 1 95 ? -1.849 -4.082 14.805 1 94.62 95 PRO A N 1
ATOM 719 C CA . PRO A 1 95 ? -1.501 -2.672 14.977 1 94.62 95 PRO A CA 1
ATOM 720 C C . PRO A 1 95 ? -1.566 -2.227 16.438 1 94.62 95 PRO A C 1
ATOM 722 O O . PRO A 1 95 ? -2.49 -2.609 17.156 1 94.62 95 PRO A O 1
ATOM 725 N N . GLU A 1 96 ? -0.602 -1.468 16.844 1 95.12 96 GLU A N 1
ATOM 726 C CA . GLU A 1 96 ? -0.537 -0.791 18.141 1 95.12 96 GLU A CA 1
ATOM 727 C C . GLU A 1 96 ? -0.206 0.689 17.969 1 95.12 96 GLU A C 1
ATOM 729 O O . GLU A 1 96 ? 0.487 1.072 17.031 1 95.12 96 GLU A O 1
ATOM 734 N N . PRO A 1 97 ? -0.801 1.488 18.891 1 94.69 97 PRO A N 1
ATOM 735 C CA . PRO A 1 97 ? -0.399 2.895 18.812 1 94.69 97 PRO A CA 1
ATOM 736 C C . PRO A 1 97 ? 1.114 3.08 18.891 1 94.69 97 PRO A C 1
ATOM 738 O O . PRO A 1 97 ? 1.793 2.369 19.641 1 94.69 97 PRO A O 1
ATOM 741 N N . LEU A 1 98 ? 1.525 3.898 17.953 1 93.62 98 LEU A N 1
ATOM 742 C CA . LEU A 1 98 ? 2.947 4.219 18 1 93.62 98 LEU A CA 1
ATOM 743 C C . LEU A 1 98 ? 3.275 5.035 19.25 1 93.62 98 LEU A C 1
ATOM 745 O O . LEU A 1 98 ? 2.625 6.047 19.516 1 93.62 98 LEU A O 1
ATOM 749 N N . ALA A 1 99 ? 4.047 4.426 20.266 1 72.94 99 ALA A N 1
ATOM 750 C CA . ALA A 1 99 ? 4.375 4.902 21.594 1 72.94 99 ALA A CA 1
ATOM 751 C C . ALA A 1 99 ? 4.422 6.43 21.641 1 72.94 99 ALA A C 1
ATOM 753 O O . ALA A 1 99 ? 4.734 7.074 20.641 1 72.94 99 ALA A O 1
ATOM 754 N N . ASP A 1 100 ? 3.783 7 22.672 1 64.81 100 ASP A N 1
ATOM 755 C CA . ASP A 1 100 ? 3.463 8.398 22.953 1 64.81 100 ASP A CA 1
ATOM 756 C C . ASP A 1 100 ? 4.703 9.164 23.406 1 64.81 100 ASP A C 1
ATOM 758 O O . ASP A 1 100 ? 4.965 9.281 24.609 1 64.81 100 ASP A O 1
ATOM 762 N N . ASP A 1 101 ? 5.711 9.109 22.625 1 67.62 101 ASP A N 1
ATOM 763 C CA . ASP A 1 101 ? 6.766 10.016 23.078 1 67.62 101 ASP A CA 1
ATOM 764 C C . ASP A 1 101 ? 6.383 11.469 22.812 1 67.62 101 ASP A C 1
ATOM 766 O O . ASP A 1 101 ? 7.195 12.375 23.016 1 67.62 101 ASP A O 1
ATOM 770 N N . GLY A 1 102 ? 5.191 11.695 22.531 1 80.31 102 GLY A N 1
ATOM 771 C CA . GLY A 1 102 ? 4.73 13.055 22.312 1 80.31 102 GLY A CA 1
ATOM 772 C C . GLY A 1 102 ? 4.711 13.453 20.844 1 80.31 102 GLY A C 1
ATOM 773 O O . GLY A 1 102 ? 3.865 14.242 20.422 1 80.31 102 GLY A O 1
ATOM 774 N N . LEU A 1 103 ? 5.574 12.898 20.031 1 87.06 103 LEU A N 1
ATOM 775 C CA . LEU A 1 103 ? 5.699 13.297 18.641 1 87.06 103 LEU A CA 1
ATOM 776 C C . LEU A 1 103 ? 4.609 12.648 17.797 1 87.06 103 LEU A C 1
ATOM 778 O O . LEU A 1 103 ? 4.227 13.188 16.75 1 87.06 103 LEU A O 1
ATOM 782 N N . PHE A 1 104 ? 4.074 11.547 18.281 1 94.5 104 PHE A N 1
ATOM 783 C CA . PHE A 1 104 ? 3.117 10.805 17.469 1 94.5 104 PHE A CA 1
ATOM 784 C C . PHE A 1 104 ? 1.778 10.688 18.188 1 94.5 104 PHE A C 1
ATOM 786 O O . PHE A 1 104 ? 1.154 9.625 18.172 1 94.5 104 PHE A O 1
ATOM 793 N N . LYS A 1 105 ? 1.451 11.766 18.844 1 93.25 105 LYS A N 1
ATOM 794 C CA . LYS A 1 105 ? 0.119 11.812 19.438 1 93.25 105 LYS A CA 1
ATOM 795 C C . LYS A 1 105 ? -0.962 11.883 18.359 1 93.25 105 LYS A C 1
ATOM 797 O O . LYS A 1 105 ? -0.796 12.578 17.359 1 93.25 105 LYS A O 1
ATOM 802 N N . PRO A 1 106 ? -1.992 11.164 18.625 1 95.12 106 PRO A N 1
ATOM 803 C CA . PRO A 1 106 ? -3.111 11.328 17.703 1 95.12 106 PRO A CA 1
ATOM 804 C C . PRO A 1 106 ? -3.541 12.781 17.547 1 95.12 106 PRO A C 1
ATOM 806 O O . PRO A 1 106 ? -3.35 13.586 18.469 1 95.12 106 PRO A O 1
ATOM 809 N N . TYR A 1 107 ? -4.059 13.086 16.344 1 96.19 107 TYR A N 1
ATOM 810 C CA . TYR A 1 107 ? -4.469 14.453 16.062 1 96.19 107 TYR A CA 1
ATOM 811 C C . TYR A 1 107 ? -5.922 14.5 15.594 1 96.19 107 TYR A C 1
ATOM 813 O O . TYR A 1 107 ? -6.348 13.672 14.789 1 96.19 107 TYR A O 1
ATOM 821 N N . THR A 1 108 ? -6.656 15.453 16.109 1 96.62 108 THR A N 1
ATOM 822 C CA . THR A 1 108 ? -8.031 15.719 15.703 1 96.62 108 THR A CA 1
ATOM 823 C C . THR A 1 108 ? -8.125 17.062 14.984 1 96.62 108 THR A C 1
ATOM 825 O O . THR A 1 108 ? -7.613 18.078 15.461 1 96.62 108 THR A O 1
ATOM 828 N N . PHE A 1 109 ? -8.781 17.031 13.852 1 96.44 109 PHE A N 1
ATOM 829 C CA . PHE A 1 109 ? -8.945 18.266 13.078 1 96.44 109 PHE A CA 1
ATOM 830 C C . PHE A 1 109 ? -9.867 19.234 13.805 1 96.44 109 PHE A C 1
ATOM 832 O O . PHE A 1 109 ? -10.781 18.828 14.523 1 96.44 109 PHE A O 1
ATOM 839 N N . PRO A 1 110 ? -9.664 20.547 13.531 1 94.44 110 PRO A N 1
ATOM 840 C CA . PRO A 1 110 ? -10.664 21.5 14.008 1 94.44 110 PRO A CA 1
ATOM 841 C C . PRO A 1 110 ? -12.062 21.234 13.445 1 94.44 110 PRO A C 1
ATOM 843 O O . PRO A 1 110 ? -12.195 20.609 12.391 1 94.44 110 PRO A O 1
ATOM 846 N N . GLN A 1 111 ? -12.992 21.734 14.141 1 92.94 111 GLN A N 1
ATOM 847 C CA . GLN A 1 111 ? -14.367 21.547 13.695 1 92.94 111 GLN A CA 1
ATOM 848 C C . GLN A 1 111 ? -14.609 22.219 12.344 1 92.94 111 GLN A C 1
ATOM 850 O O . GLN A 1 111 ? -14 23.25 12.047 1 92.94 111 GLN A O 1
ATOM 855 N N . GLY A 1 112 ? -15.438 21.688 11.555 1 92.62 112 GLY A N 1
ATOM 856 C CA . GLY A 1 112 ? -15.852 22.297 10.297 1 92.62 112 GLY A CA 1
ATOM 857 C C . GLY A 1 112 ? -15.062 21.797 9.102 1 92.62 112 GLY A C 1
ATOM 858 O O . GLY A 1 112 ? -15.305 22.219 7.969 1 92.62 112 GLY A O 1
ATOM 859 N N . TYR A 1 113 ? -14.094 20.969 9.367 1 95.31 113 TYR A N 1
ATOM 860 C CA . TYR A 1 113 ? -13.328 20.406 8.266 1 95.31 113 TYR A CA 1
ATOM 861 C C . TYR A 1 113 ? -13.844 19.016 7.898 1 95.31 113 TYR A C 1
ATOM 863 O O . TYR A 1 113 ? -14.297 18.266 8.766 1 95.31 113 TYR A O 1
ATOM 871 N N . LYS A 1 114 ? -13.812 18.734 6.648 1 96.88 114 LYS A N 1
ATOM 872 C CA . LYS A 1 114 ? -13.992 17.391 6.109 1 96.88 114 LYS A CA 1
ATOM 873 C C . LYS A 1 114 ? -12.789 16.969 5.273 1 96.88 114 LYS A C 1
ATOM 875 O O . LYS A 1 114 ? -12.156 17.797 4.625 1 96.88 114 LYS A O 1
ATOM 880 N N . HIS A 1 115 ? -12.484 15.688 5.355 1 97.69 115 HIS A N 1
ATOM 881 C CA . HIS A 1 115 ? -11.344 15.266 4.559 1 97.69 115 HIS A CA 1
ATOM 882 C C . HIS A 1 115 ? -11.625 13.961 3.828 1 97.69 115 HIS A C 1
ATOM 884 O O . HIS A 1 115 ? -12.578 13.258 4.156 1 97.69 115 HIS A O 1
ATOM 890 N N . SER A 1 116 ? -10.828 13.695 2.781 1 97.12 116 SER A N 1
ATOM 891 C CA . SER A 1 116 ? -10.93 12.484 1.972 1 97.12 116 SER A CA 1
ATOM 892 C C . SER A 1 116 ? -9.547 11.898 1.687 1 97.12 116 SER A C 1
ATOM 894 O O . SER A 1 116 ? -8.547 12.617 1.712 1 97.12 116 SER A O 1
ATOM 896 N N . LEU A 1 117 ? -9.57 10.594 1.485 1 96.88 117 LEU A N 1
ATOM 897 C CA . LEU A 1 117 ? -8.352 9.836 1.253 1 96.88 117 LEU A CA 1
ATOM 898 C C . LEU A 1 117 ? -8.539 8.844 0.11 1 96.88 117 LEU A C 1
ATOM 900 O O . LEU A 1 117 ? -9.555 8.148 0.045 1 96.88 117 LEU A O 1
ATOM 904 N N . THR A 1 118 ? -7.613 8.852 -0.826 1 95 118 THR A N 1
ATOM 905 C CA . THR A 1 118 ? -7.531 7.801 -1.835 1 95 118 THR A CA 1
ATOM 906 C C . THR A 1 118 ? -6.195 7.066 -1.74 1 95 118 THR A C 1
ATOM 908 O O . THR A 1 118 ? -5.152 7.688 -1.526 1 95 118 THR A O 1
ATOM 911 N N . LEU A 1 119 ? -6.277 5.754 -1.744 1 92.88 119 LEU A N 1
ATOM 912 C CA . LEU A 1 119 ? -5.09 4.91 -1.811 1 92.88 119 LEU A CA 1
ATOM 913 C C . LEU A 1 119 ? -4.957 4.266 -3.188 1 92.88 119 LEU A C 1
ATOM 915 O O . LEU A 1 119 ? -5.828 3.498 -3.605 1 92.88 119 LEU A O 1
ATOM 919 N N . GLN A 1 120 ? -3.936 4.617 -3.832 1 80.38 120 GLN A N 1
ATOM 920 C CA . GLN A 1 120 ? -3.674 4.09 -5.168 1 80.38 120 GLN A CA 1
ATOM 921 C C . GLN A 1 120 ? -4.898 4.23 -6.062 1 80.38 120 GLN A C 1
ATOM 923 O O . GLN A 1 120 ? -5.281 3.281 -6.754 1 80.38 120 GLN A O 1
ATOM 928 N N . GLY A 1 121 ? -5.586 5.336 -5.859 1 82.75 121 GLY A N 1
ATOM 929 C CA . GLY A 1 121 ? -6.676 5.715 -6.742 1 82.75 121 GLY A CA 1
ATOM 930 C C . GLY A 1 121 ? -8.031 5.227 -6.262 1 82.75 121 GLY A C 1
ATOM 931 O O . GLY A 1 121 ? -9.047 5.453 -6.918 1 82.75 121 GLY A O 1
ATOM 932 N N . VAL A 1 122 ? -8.062 4.551 -5.199 1 86.38 122 VAL A N 1
ATOM 933 C CA . VAL A 1 122 ? -9.312 4.012 -4.672 1 86.38 122 VAL A C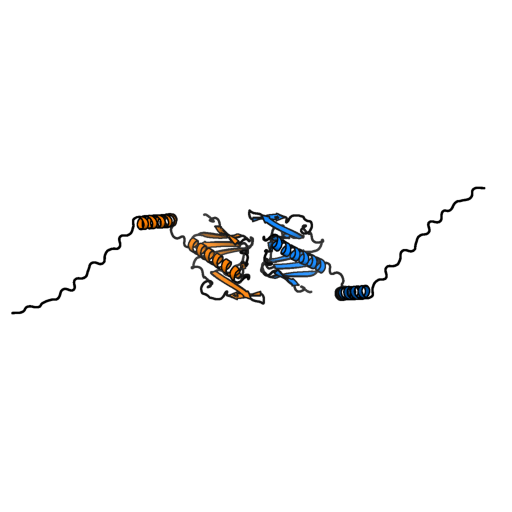A 1
ATOM 934 C C . VAL A 1 122 ? -9.734 4.797 -3.43 1 86.38 122 VAL A C 1
ATOM 936 O O . VAL A 1 122 ? -8.945 4.957 -2.492 1 86.38 122 VAL A O 1
ATOM 939 N N . ASP A 1 123 ? -10.961 5.199 -3.408 1 91 123 ASP A N 1
ATOM 940 C CA . ASP A 1 123 ? -11.477 5.945 -2.264 1 91 123 ASP A CA 1
ATOM 941 C C . ASP A 1 123 ? -11.547 5.059 -1.021 1 91 123 ASP A C 1
ATOM 943 O O . ASP A 1 123 ? -11.984 3.91 -1.096 1 91 123 ASP A O 1
ATOM 947 N N . VAL A 1 124 ? -11.195 5.652 0.098 1 92.5 124 VAL A N 1
ATOM 948 C CA . VAL A 1 124 ? -11.211 4.938 1.37 1 92.5 124 VAL A CA 1
ATOM 949 C C . VAL A 1 124 ? -12.312 5.496 2.264 1 92.5 124 VAL A C 1
ATOM 951 O O . VAL A 1 124 ? -12.5 6.711 2.346 1 92.5 124 VAL A O 1
ATOM 954 N N . VAL A 1 125 ? -13 4.605 2.857 1 93 125 VAL A N 1
ATOM 955 C CA . VAL A 1 125 ? -13.969 5.039 3.861 1 93 125 VAL A CA 1
ATOM 956 C C . VAL A 1 125 ? -13.258 5.332 5.18 1 93 125 VAL A C 1
ATOM 958 O O . VAL A 1 125 ? -12.523 4.484 5.695 1 93 125 VAL A O 1
ATOM 961 N N . LEU A 1 126 ? -13.469 6.473 5.664 1 95.88 126 LEU A N 1
ATOM 962 C CA . LEU A 1 126 ? -12.773 6.914 6.871 1 95.88 126 LEU A CA 1
ATOM 963 C C . LEU A 1 126 ? -13.695 6.844 8.086 1 95.88 126 LEU A C 1
ATOM 965 O O . LEU A 1 126 ? -13.938 7.859 8.742 1 95.88 126 LEU A O 1
ATOM 969 N N . ASP A 1 127 ? -14.055 5.652 8.508 1 93.62 127 ASP A N 1
ATOM 970 C CA . ASP A 1 127 ? -15.023 5.465 9.578 1 93.62 127 ASP A CA 1
ATOM 971 C C . ASP A 1 127 ? -14.336 5.066 10.883 1 93.62 127 ASP A C 1
ATOM 973 O O . ASP A 1 127 ? -14.867 5.316 11.969 1 93.62 127 ASP A O 1
ATOM 977 N N . LYS A 1 128 ? -13.219 4.375 10.852 1 93.12 128 LYS A N 1
ATOM 978 C CA . LYS A 1 128 ? -12.516 3.895 12.031 1 93.12 128 LYS A CA 1
ATOM 979 C C . LYS A 1 128 ? -11.016 4.152 11.922 1 93.12 128 LYS A C 1
ATOM 981 O O . LYS A 1 128 ? -10.461 4.188 10.82 1 93.12 128 LYS A O 1
ATOM 986 N N . LEU A 1 129 ? -10.461 4.3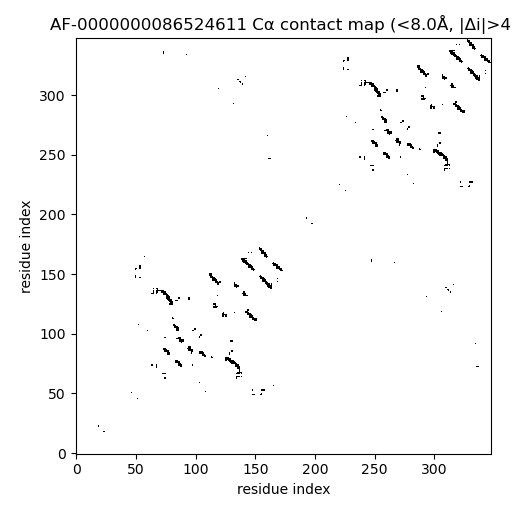2 13.102 1 94 129 LEU A N 1
ATOM 987 C CA . LEU A 1 129 ? -9.023 4.531 13.188 1 94 129 LEU A CA 1
ATOM 988 C C . LEU A 1 129 ? -8.273 3.207 13.109 1 94 129 LEU A C 1
ATOM 990 O O . LEU A 1 129 ? -8.188 2.479 14.102 1 94 129 LEU A O 1
ATOM 994 N N . HIS A 1 130 ? -7.719 2.926 12.031 1 94.06 130 HIS A N 1
ATOM 995 C CA . HIS A 1 130 ? -6.902 1.745 11.766 1 94.06 130 HIS A CA 1
ATOM 996 C C . HIS A 1 130 ? -5.836 2.033 10.711 1 94.06 130 HIS A C 1
ATOM 998 O O . HIS A 1 130 ? -5.934 3.02 9.977 1 94.06 130 HIS A O 1
ATOM 1004 N N . PRO A 1 131 ? -4.773 1.263 10.594 1 96.19 131 PRO A N 1
ATOM 1005 C CA . PRO A 1 131 ? -3.707 1.539 9.633 1 96.19 131 PRO A CA 1
ATOM 1006 C C . PRO A 1 131 ? -4.207 1.558 8.188 1 96.19 131 PRO A C 1
ATOM 1008 O O . PRO A 1 131 ? -4.906 0.637 7.762 1 96.19 131 PRO A O 1
ATOM 1011 N N . GLN A 1 132 ? -3.859 2.59 7.461 1 95.62 132 GLN A N 1
ATOM 1012 C CA . GLN A 1 132 ? -4.238 2.73 6.059 1 95.62 132 GLN A CA 1
ATOM 1013 C C . GLN A 1 132 ? -3.025 3.057 5.191 1 95.62 132 GLN A C 1
ATOM 1015 O O . GLN A 1 132 ? -2.824 2.445 4.141 1 95.62 132 GLN A O 1
ATOM 1020 N N . ILE A 1 133 ? -2.162 3.959 5.633 1 97.44 133 ILE A N 1
ATOM 1021 C CA . ILE A 1 133 ? -0.96 4.383 4.922 1 97.44 133 ILE A CA 1
ATOM 1022 C C . ILE A 1 133 ? 0.275 3.791 5.598 1 97.44 133 ILE A C 1
ATOM 1024 O O . ILE A 1 133 ? 0.625 4.176 6.715 1 97.44 133 ILE A O 1
ATOM 1028 N N . PHE A 1 134 ? 0.92 2.93 4.934 1 97.44 134 PHE A N 1
ATOM 1029 C CA . PHE A 1 134 ? 2.117 2.326 5.508 1 97.44 134 PHE A CA 1
ATOM 1030 C C . PHE A 1 134 ? 3.369 3.061 5.043 1 97.44 134 PHE A C 1
ATOM 1032 O O . PHE A 1 134 ? 3.455 3.482 3.889 1 97.44 134 PHE A O 1
ATOM 1039 N N . VAL A 1 135 ? 4.277 3.201 5.914 1 97.81 135 VAL A N 1
ATOM 1040 C CA . VAL A 1 135 ? 5.594 3.789 5.684 1 97.81 135 VAL A CA 1
ATOM 1041 C C . VAL A 1 135 ? 6.68 2.754 5.969 1 97.81 135 VAL A C 1
ATOM 1043 O O . VAL A 1 135 ? 6.715 2.166 7.051 1 97.81 135 VAL A O 1
ATOM 1046 N N . PHE A 1 136 ? 7.574 2.627 5.043 1 96.88 136 PHE A N 1
ATOM 1047 C CA . PHE A 1 136 ? 8.555 1.553 5.152 1 96.88 136 PHE A CA 1
ATOM 1048 C C . PHE A 1 136 ? 9.945 2.113 5.434 1 96.88 136 PHE A C 1
ATOM 1050 O O . PHE A 1 136 ? 10.219 3.281 5.148 1 96.88 136 PHE A O 1
ATOM 1057 N N . PRO A 1 137 ? 10.867 1.307 5.938 1 95.94 137 PRO A N 1
ATOM 1058 C CA . PRO A 1 137 ? 12.18 1.783 6.383 1 95.94 137 PRO A CA 1
ATOM 1059 C C . PRO A 1 137 ? 13.008 2.393 5.25 1 95.94 137 PRO A C 1
ATOM 1061 O O . PRO A 1 137 ? 13.859 3.246 5.492 1 95.94 137 PRO A O 1
ATOM 1064 N N . GLY A 1 138 ? 12.688 2.027 4.07 1 94.81 138 GLY A N 1
ATOM 1065 C CA . GLY A 1 138 ? 13.43 2.551 2.936 1 94.81 138 GLY A CA 1
ATOM 1066 C C . GLY A 1 138 ? 12.898 3.879 2.432 1 94.81 138 GLY A C 1
ATOM 1067 O O . GLY A 1 138 ? 13.422 4.434 1.462 1 94.81 138 GLY A O 1
ATOM 1068 N N . GLY A 1 139 ? 11.906 4.426 3.031 1 94.94 139 GLY A N 1
ATOM 1069 C CA . GLY A 1 139 ? 11.32 5.688 2.619 1 94.94 139 GLY A CA 1
ATOM 1070 C C . GLY A 1 139 ? 10.102 5.52 1.729 1 94.94 139 GLY A C 1
ATOM 1071 O O . GLY A 1 139 ? 9.359 6.473 1.497 1 94.94 139 GLY A O 1
ATOM 1072 N N . GLU A 1 140 ? 9.898 4.273 1.278 1 95.88 140 GLU A N 1
ATOM 1073 C CA . GLU A 1 140 ? 8.711 3.984 0.483 1 95.88 140 GLU A CA 1
ATOM 1074 C C . GLU A 1 140 ? 7.449 4.031 1.339 1 95.88 140 GLU A C 1
ATOM 1076 O O . GLU A 1 140 ? 7.52 3.924 2.564 1 95.88 140 GLU A O 1
ATOM 1081 N N . MET A 1 141 ? 6.344 4.199 0.624 1 97.06 141 MET A N 1
ATOM 1082 C CA . MET A 1 141 ? 5.098 4.223 1.383 1 97.06 141 MET A CA 1
ATOM 1083 C C . MET A 1 141 ? 3.9 3.992 0.469 1 97.06 141 MET A C 1
ATOM 1085 O O . MET A 1 141 ? 4.039 3.979 -0.755 1 97.06 141 MET A O 1
ATOM 1089 N N . THR A 1 142 ? 2.76 3.713 1.1 1 96.19 142 THR A N 1
ATOM 1090 C CA . THR A 1 142 ? 1.517 3.637 0.34 1 96.19 142 THR A CA 1
ATOM 1091 C C . THR A 1 142 ? 1.271 4.93 -0.429 1 96.19 142 THR A C 1
ATOM 1093 O O . THR A 1 142 ? 1.297 6.02 0.151 1 96.19 142 THR A O 1
ATOM 1096 N N . GLY A 1 143 ? 1.189 4.832 -1.735 1 95.38 143 GLY A N 1
ATOM 1097 C CA . GLY A 1 143 ? 0.761 6 -2.488 1 95.38 143 GLY A CA 1
ATOM 1098 C C . GLY A 1 143 ? -0.637 6.461 -2.127 1 95.38 143 GLY A C 1
ATOM 1099 O O . GLY A 1 143 ? -1.562 5.652 -2.035 1 95.38 143 GLY A O 1
ATOM 1100 N N . PHE A 1 144 ? -0.771 7.832 -1.938 1 97.06 144 PHE A N 1
ATOM 1101 C CA . PHE A 1 144 ? -2.102 8.289 -1.559 1 97.06 144 PHE A CA 1
ATOM 1102 C C . PHE A 1 144 ? -2.295 9.758 -1.931 1 97.06 144 PHE A C 1
ATOM 1104 O O . PHE A 1 144 ? -1.334 10.445 -2.275 1 97.06 144 PHE A O 1
ATOM 1111 N N . GLU A 1 145 ? -3.518 10.125 -1.943 1 97.75 145 GLU A N 1
ATOM 1112 C CA . GLU A 1 145 ? -3.949 11.516 -2.016 1 97.75 145 GLU A CA 1
ATOM 1113 C C . GLU A 1 145 ? -4.883 11.867 -0.859 1 97.75 145 GLU A C 1
ATOM 1115 O O . GLU A 1 145 ? -5.816 11.125 -0.561 1 97.75 145 GLU A O 1
ATOM 1120 N N . TRP A 1 146 ? -4.57 12.953 -0.208 1 98.25 146 TRP A N 1
ATOM 1121 C CA . TRP A 1 146 ? -5.367 13.438 0.917 1 98.25 146 TRP A CA 1
ATOM 1122 C C . TRP A 1 146 ? -5.809 14.875 0.695 1 98.25 146 TRP A C 1
ATOM 1124 O O . TRP A 1 146 ? -5 15.734 0.325 1 98.25 146 TRP A O 1
ATOM 1134 N N . ARG A 1 147 ? -7.098 15.109 0.892 1 98.06 147 ARG A N 1
ATOM 1135 C CA . ARG A 1 147 ? -7.645 16.453 0.73 1 98.06 147 ARG A CA 1
ATOM 1136 C C . ARG A 1 147 ? -8.438 16.875 1.963 1 98.06 147 ARG A C 1
ATOM 1138 O O . ARG A 1 147 ? -9.188 16.078 2.527 1 98.06 147 ARG A O 1
ATOM 1145 N N . LEU A 1 148 ? -8.273 18.094 2.346 1 97.38 148 LEU A N 1
ATOM 1146 C CA . LEU A 1 148 ? -9 18.734 3.434 1 97.38 148 LEU A CA 1
ATOM 1147 C C . LEU A 1 148 ? -9.859 19.875 2.912 1 97.38 148 LEU A C 1
ATOM 1149 O O . LEU A 1 148 ? -9.375 20.703 2.133 1 97.38 148 LEU A O 1
ATOM 1153 N N . ARG A 1 149 ? -11.094 19.891 3.336 1 96.5 149 ARG A N 1
ATOM 1154 C CA . ARG A 1 149 ? -12.031 20.891 2.869 1 96.5 149 ARG A CA 1
ATOM 1155 C C . ARG A 1 149 ? -12.656 21.641 4.043 1 96.5 149 ARG A C 1
ATOM 1157 O O . ARG A 1 149 ? -13.039 21.047 5.043 1 96.5 149 ARG A O 1
ATOM 1164 N N . ALA A 1 150 ? -12.742 22.938 3.852 1 93.81 150 ALA A N 1
ATOM 1165 C CA . ALA A 1 150 ? -13.422 23.781 4.836 1 93.81 150 ALA A CA 1
ATOM 1166 C C . ALA A 1 150 ? -14.898 23.922 4.5 1 93.81 150 ALA A C 1
ATOM 1168 O O . ALA A 1 150 ? -15.352 23.484 3.445 1 93.81 150 ALA A O 1
ATOM 1169 N N . GLU A 1 151 ? -15.578 24.516 5.441 1 91.06 151 GLU A N 1
ATOM 1170 C CA . GLU A 1 151 ? -17.016 24.719 5.273 1 91.06 151 GLU A CA 1
ATOM 1171 C C . GLU A 1 151 ? -17.312 25.609 4.07 1 91.06 151 GLU A C 1
ATOM 1173 O O . GLU A 1 151 ? -18.328 25.438 3.398 1 91.06 151 GLU A O 1
ATOM 1178 N N . ASN A 1 152 ? -16.453 26.516 3.818 1 89.12 152 ASN A N 1
ATOM 1179 C CA . ASN A 1 152 ? -16.672 27.438 2.719 1 89.12 152 ASN A CA 1
ATOM 1180 C C . ASN A 1 152 ? -16.375 26.797 1.367 1 89.12 152 ASN A C 1
ATOM 1182 O O . ASN A 1 152 ? -16.469 27.453 0.328 1 89.12 152 ASN A O 1
ATOM 1186 N N . GLY A 1 153 ? -15.875 25.625 1.335 1 90.12 153 GLY A N 1
ATOM 1187 C CA . GLY A 1 153 ? -15.656 24.891 0.097 1 90.12 153 GLY A CA 1
ATOM 1188 C C . GLY A 1 153 ? -14.195 24.859 -0.33 1 90.12 153 GLY A C 1
ATOM 1189 O O . GLY A 1 153 ? -13.82 24.094 -1.211 1 90.12 153 GLY A O 1
ATOM 1190 N N . HIS A 1 154 ? -13.438 25.766 0.286 1 92.44 154 HIS A N 1
ATOM 1191 C CA . HIS A 1 154 ? -12.008 25.75 -0.028 1 92.44 154 HIS A CA 1
ATOM 1192 C C . HIS A 1 154 ? -11.367 24.438 0.39 1 92.44 154 HIS A C 1
ATOM 1194 O O . HIS A 1 154 ? -11.75 23.859 1.405 1 92.44 154 HIS A O 1
ATOM 1200 N N . SER A 1 155 ? -10.391 24 -0.438 1 95.75 155 SER A N 1
ATOM 1201 C CA . SER A 1 155 ? -9.742 22.734 -0.112 1 95.75 155 SER A CA 1
ATOM 1202 C C . SER A 1 155 ? -8.25 22.781 -0.414 1 95.75 155 SER A C 1
ATOM 1204 O O . SER A 1 155 ? -7.805 23.578 -1.249 1 95.75 155 SER A O 1
ATOM 1206 N N . ARG A 1 156 ? -7.5 22.094 0.351 1 96.31 156 ARG A N 1
ATOM 1207 C CA . ARG A 1 156 ? -6.074 21.844 0.169 1 96.31 156 ARG A CA 1
ATOM 1208 C C . ARG A 1 156 ? -5.758 20.359 0.35 1 96.31 156 ARG A C 1
ATOM 1210 O O . ARG A 1 156 ? -6.512 19.625 0.998 1 96.31 156 ARG A O 1
ATOM 1217 N N . GLY A 1 157 ? -4.699 19.969 -0.269 1 97.62 157 GLY A N 1
ATOM 1218 C CA . GLY A 1 157 ? -4.359 18.562 -0.114 1 97.62 157 GLY A CA 1
ATOM 1219 C C . GLY A 1 157 ? -2.949 18.234 -0.568 1 97.62 157 GLY A C 1
ATOM 1220 O O . GLY A 1 157 ? -2.238 19.109 -1.076 1 97.62 157 GLY A O 1
ATOM 1221 N N . ILE A 1 158 ? -2.562 17 -0.343 1 98.19 158 ILE A N 1
ATOM 1222 C CA . ILE A 1 158 ? -1.25 16.516 -0.759 1 98.19 158 ILE A CA 1
ATOM 1223 C C . ILE A 1 158 ? -1.393 15.148 -1.428 1 98.19 158 ILE A C 1
ATOM 1225 O O . ILE A 1 158 ? -2.361 14.43 -1.179 1 98.19 158 ILE A O 1
ATOM 1229 N N . SER A 1 159 ? -0.453 14.883 -2.258 1 97.62 159 SER A N 1
ATOM 1230 C CA . SER A 1 159 ? -0.236 13.547 -2.809 1 97.62 159 SER A CA 1
ATOM 1231 C C . SER A 1 159 ? 1.156 13.023 -2.465 1 97.62 159 SER A C 1
ATOM 1233 O O . SER A 1 159 ? 2.117 13.797 -2.414 1 97.62 159 SER A O 1
ATOM 1235 N N . VAL A 1 160 ? 1.229 11.773 -2.184 1 97.44 160 VAL A N 1
ATOM 1236 C CA . VAL A 1 160 ? 2.502 11.094 -1.957 1 97.44 160 VAL A CA 1
ATOM 1237 C C . VAL A 1 160 ? 2.605 9.875 -2.867 1 97.44 160 VAL A C 1
ATOM 1239 O O . VAL A 1 160 ? 1.658 9.094 -2.98 1 97.44 160 VAL A O 1
ATOM 1242 N N . ASP A 1 161 ? 3.717 9.719 -3.539 1 95.5 161 ASP A N 1
ATOM 1243 C CA . ASP A 1 161 ? 3.898 8.539 -4.383 1 95.5 161 ASP A CA 1
ATOM 1244 C C . ASP A 1 161 ? 4.559 7.406 -3.602 1 95.5 161 ASP A C 1
ATOM 1246 O O . ASP A 1 161 ? 4.859 7.551 -2.414 1 95.5 161 ASP A O 1
ATOM 1250 N N . VAL A 1 162 ? 4.801 6.238 -4.227 1 96 162 VAL A N 1
ATOM 1251 C CA . VAL A 1 162 ? 5.23 5.039 -3.514 1 96 162 VAL A CA 1
ATOM 1252 C C . VAL A 1 162 ? 6.68 5.199 -3.066 1 96 162 VAL A C 1
ATOM 1254 O O . VAL A 1 162 ? 7.176 4.41 -2.256 1 96 162 VAL A O 1
ATOM 1257 N N . ARG A 1 163 ? 7.395 6.176 -3.623 1 94.44 163 ARG A N 1
ATOM 1258 C CA . ARG A 1 163 ? 8.766 6.445 -3.199 1 94.44 163 ARG A CA 1
ATOM 1259 C C . ARG A 1 163 ? 8.797 7.445 -2.049 1 94.44 163 ARG A C 1
ATOM 1261 O O . ARG A 1 163 ? 9.875 7.816 -1.574 1 94.44 163 ARG A O 1
ATOM 1268 N N . GLY A 1 164 ? 7.625 7.926 -1.647 1 95.94 164 GLY A N 1
ATOM 1269 C CA . GLY A 1 164 ? 7.531 8.812 -0.498 1 95.94 164 GLY A CA 1
ATOM 1270 C C . GLY A 1 164 ? 7.641 10.281 -0.864 1 95.94 164 GLY A C 1
ATOM 1271 O O . GLY A 1 164 ? 7.809 11.133 0.011 1 95.94 164 GLY A O 1
ATOM 1272 N N . GLN A 1 165 ? 7.566 10.578 -2.127 1 94.5 165 GLN A N 1
ATOM 1273 C CA . GLN A 1 165 ? 7.672 11.969 -2.555 1 94.5 165 GLN A CA 1
ATOM 1274 C C . GLN A 1 165 ? 6.328 12.68 -2.441 1 94.5 165 GLN A C 1
ATOM 1276 O O . GLN A 1 165 ? 5.309 12.172 -2.914 1 94.5 165 GLN A O 1
ATOM 1281 N N . LEU A 1 166 ? 6.414 13.828 -1.809 1 96.19 166 LEU A N 1
ATOM 1282 C CA . LEU A 1 166 ? 5.203 14.594 -1.531 1 96.19 166 LEU A CA 1
ATOM 1283 C C . LEU A 1 166 ? 5.008 15.695 -2.566 1 96.19 166 LEU A C 1
ATOM 1285 O O . LEU A 1 166 ? 5.98 16.297 -3.035 1 96.19 166 LEU A O 1
ATOM 1289 N N . ALA A 1 167 ? 3.748 15.945 -2.957 1 95.44 167 ALA A N 1
ATOM 1290 C CA . ALA A 1 167 ? 3.359 17.062 -3.82 1 95.44 167 ALA A CA 1
ATOM 1291 C C . ALA A 1 167 ? 2.012 17.641 -3.396 1 95.44 167 ALA A C 1
ATOM 1293 O O . ALA A 1 167 ? 1.186 16.938 -2.809 1 95.44 167 ALA A O 1
ATOM 1294 N N . ASP A 1 168 ? 1.862 18.938 -3.646 1 95.31 168 ASP A N 1
ATOM 1295 C CA . ASP A 1 168 ? 0.563 19.547 -3.387 1 95.31 168 ASP A CA 1
ATOM 1296 C C . ASP A 1 168 ? -0.462 19.125 -4.438 1 95.31 168 ASP A C 1
ATOM 1298 O O . ASP A 1 168 ? -0.138 19.016 -5.621 1 95.31 168 ASP A O 1
ATOM 1302 N N . LEU A 1 169 ? -1.676 18.797 -3.971 1 95.12 169 LEU A N 1
ATOM 1303 C CA . LEU A 1 169 ? -2.764 18.609 -4.926 1 95.12 169 LEU A CA 1
ATOM 1304 C C . LEU A 1 169 ? -3.254 19.953 -5.453 1 95.12 169 LEU A C 1
ATOM 1306 O O . LEU A 1 169 ? -3.232 20.953 -4.734 1 95.12 169 LEU A O 1
ATOM 1310 N N . PRO A 1 170 ? -3.662 19.922 -6.746 1 87.56 170 PRO A N 1
ATOM 1311 C CA . PRO A 1 170 ? -4.242 21.156 -7.258 1 87.56 170 PRO A CA 1
ATOM 1312 C C . PRO A 1 170 ? -5.473 21.609 -6.473 1 87.56 170 PRO A C 1
ATOM 1314 O O . PRO A 1 170 ? -6.188 20.781 -5.91 1 87.56 170 PRO A O 1
ATOM 1317 N N . LEU A 1 171 ? -5.652 22.938 -6.438 1 83.19 171 LEU A N 1
ATOM 1318 C CA . LEU A 1 171 ? -6.844 23.469 -5.781 1 83.19 171 LEU A CA 1
ATOM 1319 C C . LEU A 1 171 ? -8.102 23.078 -6.547 1 83.19 171 LEU A C 1
ATOM 1321 O O . LEU A 1 171 ? -8.07 22.938 -7.773 1 83.19 171 LEU A O 1
ATOM 1325 N N . GLU A 1 172 ? -9.031 22.5 -5.883 1 72.94 172 GLU A N 1
ATOM 1326 C CA . GLU A 1 172 ? -10.32 22.312 -6.543 1 72.94 172 GLU A CA 1
ATOM 1327 C C . GLU A 1 172 ? -11.133 23.594 -6.562 1 72.94 172 GLU A C 1
ATOM 1329 O O . GLU A 1 172 ? -11.281 24.266 -5.531 1 72.94 172 GLU A O 1
ATOM 1334 N N . GLY A 1 173 ? -10.688 24.656 -7.273 1 54.88 173 GLY A N 1
ATOM 1335 C CA . GLY A 1 173 ? -11.352 25.938 -7.32 1 54.88 173 GLY A CA 1
ATOM 1336 C C . GLY A 1 173 ? -12.781 25.859 -7.828 1 54.88 173 GLY A C 1
ATOM 1337 O O . GLY A 1 173 ? -13.148 24.906 -8.508 1 54.88 173 GLY A O 1
ATOM 1338 N N . TYR A 1 174 ? -13.586 26.75 -7.191 1 45.09 174 TYR A N 1
ATOM 1339 C CA . TYR A 1 174 ? -14.797 27.312 -7.785 1 45.09 174 TYR A CA 1
ATOM 1340 C C . TYR A 1 174 ? -14.477 28.062 -9.078 1 45.09 174 TYR A C 1
ATOM 1342 O O . TYR A 1 174 ? -13.383 28.625 -9.219 1 45.09 174 TYR A O 1
ATOM 1350 N N . MET B 1 1 ? 44.406 -75 -50.594 1 27.41 1 MET B N 1
ATOM 1351 C CA . MET B 1 1 ? 44.188 -75 -49.156 1 27.41 1 MET B CA 1
ATOM 1352 C C . MET B 1 1 ? 44.062 -73.562 -48.625 1 27.41 1 MET B C 1
ATOM 1354 O O . MET B 1 1 ? 44.875 -72.688 -49 1 27.41 1 MET B O 1
ATOM 1358 N N . MET B 1 2 ? 42.812 -73 -47.969 1 33.84 2 MET B N 1
ATOM 1359 C CA . MET B 1 2 ? 41.969 -71.875 -47.844 1 33.84 2 MET B CA 1
ATOM 1360 C C . MET B 1 2 ? 42.406 -71 -46.656 1 33.84 2 MET B C 1
ATOM 1362 O O . MET B 1 2 ? 41.656 -70.125 -46.219 1 33.84 2 MET B O 1
ATOM 1366 N N . THR B 1 3 ? 43.5 -71.062 -45.938 1 37.16 3 THR B N 1
ATOM 1367 C CA . THR B 1 3 ? 43.531 -70.812 -44.5 1 37.16 3 THR B CA 1
ATOM 1368 C C . THR B 1 3 ? 43.375 -69.312 -44.219 1 37.16 3 THR B C 1
ATOM 1370 O O . THR B 1 3 ? 44.219 -68.5 -44.625 1 37.16 3 THR B O 1
ATOM 1373 N N . SER B 1 4 ? 42.031 -68.75 -43.938 1 40.25 4 SER B N 1
ATOM 1374 C CA . SER B 1 4 ? 41.406 -67.438 -43.719 1 40.25 4 SER B CA 1
ATOM 1375 C C . SER B 1 4 ? 41.781 -66.875 -42.344 1 40.25 4 SER B C 1
ATOM 1377 O O . SER B 1 4 ? 41.375 -67.438 -41.312 1 40.25 4 SER B O 1
ATOM 1379 N N . VAL B 1 5 ? 43.031 -66.625 -41.969 1 42.28 5 VAL B N 1
ATOM 1380 C CA . VAL B 1 5 ? 43.438 -66.25 -40.625 1 42.28 5 VAL B CA 1
ATOM 1381 C C . VAL B 1 5 ? 42.656 -65 -40.188 1 42.28 5 VAL B C 1
ATOM 1383 O O . VAL B 1 5 ? 42.812 -63.938 -40.781 1 42.28 5 VAL B O 1
ATOM 1386 N N . ALA B 1 6 ? 41.312 -65.188 -39.656 1 44.94 6 ALA B N 1
ATOM 1387 C CA . ALA B 1 6 ? 40.438 -64.125 -39.156 1 44.94 6 ALA B CA 1
ATOM 1388 C C . ALA B 1 6 ? 40.969 -63.531 -37.875 1 44.94 6 ALA B C 1
ATOM 1390 O O . ALA B 1 6 ? 41.281 -64.25 -36.906 1 44.94 6 ALA B O 1
ATOM 1391 N N . GLY B 1 7 ? 41.906 -62.625 -37.844 1 40.09 7 GLY B N 1
ATOM 1392 C CA . GLY B 1 7 ? 42.5 -61.938 -36.719 1 40.09 7 GLY B CA 1
ATOM 1393 C C . GLY B 1 7 ? 41.438 -61.344 -35.781 1 40.09 7 GLY B C 1
ATOM 1394 O O . GLY B 1 7 ? 40.625 -60.531 -36.188 1 40.09 7 GLY B O 1
ATOM 1395 N N . GLY B 1 8 ? 40.875 -62.156 -34.75 1 35.56 8 GLY B N 1
ATOM 1396 C CA . GLY B 1 8 ? 39.812 -61.875 -33.781 1 35.56 8 GLY B CA 1
ATOM 1397 C C . GLY B 1 8 ? 40.125 -60.75 -32.844 1 35.56 8 GLY B C 1
ATOM 1398 O O . GLY B 1 8 ? 41.281 -60.625 -32.375 1 35.56 8 GLY B O 1
ATOM 1399 N N . TRP B 1 9 ? 39.594 -59.469 -32.938 1 43.81 9 TRP B N 1
ATOM 1400 C CA . TRP B 1 9 ? 39.688 -58.25 -32.094 1 43.81 9 TRP B CA 1
ATOM 1401 C C . TRP B 1 9 ? 39.281 -58.562 -30.656 1 43.81 9 TRP B C 1
ATOM 1403 O O . TRP B 1 9 ? 38.188 -59.062 -30.406 1 43.81 9 TRP B O 1
ATOM 1413 N N . SER B 1 10 ? 40.094 -59.062 -29.719 1 42.31 10 SER B N 1
ATOM 1414 C CA . SER B 1 10 ? 39.906 -59.344 -28.297 1 42.31 10 SER B CA 1
ATOM 1415 C C . SER B 1 10 ? 39.438 -58.125 -27.547 1 42.31 10 SER B C 1
ATOM 1417 O O . SER B 1 10 ? 40.156 -57.125 -27.469 1 42.31 10 SER B O 1
ATOM 1419 N N . VAL B 1 11 ? 38.156 -57.688 -27.484 1 46.84 11 VAL B N 1
ATOM 1420 C CA . VAL B 1 11 ? 37.562 -56.594 -26.703 1 46.84 11 VAL B CA 1
ATOM 1421 C C . VAL B 1 11 ? 37.781 -56.844 -25.219 1 46.84 11 VAL B C 1
ATOM 1423 O O . VAL B 1 11 ? 37.375 -57.906 -24.688 1 46.84 11 VAL B O 1
ATOM 1426 N N . LYS B 1 12 ? 38.781 -56.344 -24.484 1 48.44 12 LYS B N 1
ATOM 1427 C CA . LYS B 1 12 ? 39.062 -56.375 -23.047 1 48.44 12 LYS B CA 1
ATOM 1428 C C . LYS B 1 12 ? 37.844 -55.875 -22.25 1 48.44 12 LYS B C 1
ATOM 1430 O O . LYS B 1 12 ? 37.281 -54.812 -22.531 1 48.44 12 LYS B O 1
ATOM 1435 N N . PRO B 1 13 ? 37.25 -56.75 -21.422 1 47.16 13 PRO B N 1
ATOM 1436 C CA . PRO B 1 13 ? 36.062 -56.375 -20.656 1 47.16 13 PRO B CA 1
ATOM 1437 C C . PRO B 1 13 ? 36.312 -55.156 -19.75 1 47.16 13 PRO B C 1
ATOM 1439 O O . PRO B 1 13 ? 37.375 -55.031 -19.156 1 47.16 13 PRO B O 1
ATOM 1442 N N . ARG B 1 14 ? 35.844 -54 -20.016 1 47.59 14 ARG B N 1
ATOM 1443 C CA . ARG B 1 14 ? 35.812 -52.781 -19.203 1 47.59 14 ARG B CA 1
ATOM 1444 C C . ARG B 1 14 ? 35.375 -53.094 -17.781 1 47.59 14 ARG B C 1
ATOM 1446 O O . ARG B 1 14 ? 34.406 -53.844 -17.562 1 47.59 14 ARG B O 1
ATOM 1453 N N . HIS B 1 15 ? 36.25 -53.094 -16.797 1 40.56 15 HIS B N 1
ATOM 1454 C CA . HIS B 1 15 ? 36.094 -53.281 -15.359 1 40.56 15 HIS B CA 1
ATOM 1455 C C . HIS B 1 15 ? 34.938 -52.469 -14.828 1 40.56 15 HIS B C 1
ATOM 1457 O O . HIS B 1 15 ? 34.844 -51.281 -15.109 1 40.56 15 HIS B O 1
ATOM 1463 N N . ALA B 1 16 ? 33.75 -53.031 -14.5 1 48.72 16 ALA B N 1
ATOM 1464 C CA . ALA B 1 16 ? 32.594 -52.438 -13.836 1 48.72 16 ALA B CA 1
ATOM 1465 C C . ALA B 1 16 ? 32.969 -51.75 -12.531 1 48.72 16 ALA B C 1
ATOM 1467 O O . ALA B 1 16 ? 33.531 -52.375 -11.633 1 48.72 16 ALA B O 1
ATOM 1468 N N . THR B 1 17 ? 33.562 -50.5 -12.469 1 53.62 17 THR B N 1
ATOM 1469 C CA . THR B 1 17 ? 33.844 -49.719 -11.258 1 53.62 17 THR B CA 1
ATOM 1470 C C . THR B 1 17 ? 32.719 -49.906 -10.234 1 53.62 17 THR B C 1
ATOM 1472 O O . THR B 1 17 ? 31.562 -49.625 -10.516 1 53.62 17 THR B O 1
ATOM 1475 N N . GLY B 1 18 ? 32.75 -50.875 -9.328 1 52.34 18 GLY B N 1
ATOM 1476 C CA . GLY B 1 18 ? 31.891 -51.25 -8.211 1 52.34 18 GLY B CA 1
ATOM 1477 C C . GLY B 1 18 ? 31.531 -50.062 -7.336 1 52.34 18 GLY B C 1
ATOM 1478 O O . GLY B 1 18 ? 32.344 -49.156 -7.156 1 52.34 18 GLY B O 1
ATOM 1479 N N . PHE B 1 19 ? 30.266 -49.656 -7.309 1 56.19 19 PHE B N 1
ATOM 1480 C CA . PHE B 1 19 ? 29.734 -48.625 -6.41 1 56.19 19 PHE B CA 1
ATOM 1481 C C . PHE B 1 19 ? 30.062 -48.938 -4.961 1 56.19 19 PHE B C 1
ATOM 1483 O O . PHE B 1 19 ? 30.016 -50.094 -4.547 1 56.19 19 PHE B O 1
ATOM 1490 N N . SER B 1 20 ? 30.906 -48.156 -4.238 1 60.72 20 SER B N 1
ATOM 1491 C CA . SER B 1 20 ? 31.25 -48.344 -2.834 1 60.72 20 SER B CA 1
ATOM 1492 C C . SER B 1 20 ? 30 -48.344 -1.953 1 60.72 20 SER B C 1
ATOM 1494 O O . SER B 1 20 ? 28.969 -47.781 -2.334 1 60.72 20 SER B O 1
ATOM 1496 N N . LEU B 1 21 ? 29.953 -49.156 -0.836 1 68.69 21 LEU B N 1
ATOM 1497 C CA . LEU B 1 21 ? 28.891 -49.219 0.154 1 68.69 21 LEU B CA 1
ATOM 1498 C C . LEU B 1 21 ? 28.5 -47.844 0.643 1 68.69 21 LEU B C 1
ATOM 1500 O O . LEU B 1 21 ? 27.312 -47.562 0.82 1 68.69 21 LEU B O 1
ATOM 1504 N N . MET B 1 22 ? 29.531 -47 0.71 1 63.97 22 MET B N 1
ATOM 1505 C CA . MET B 1 22 ? 29.266 -45.625 1.141 1 63.97 22 MET B CA 1
ATOM 1506 C C . MET B 1 22 ? 28.484 -44.844 0.082 1 63.97 22 MET B C 1
ATOM 1508 O O . MET B 1 22 ? 27.594 -44.062 0.412 1 63.97 22 MET B O 1
ATOM 1512 N N . GLU B 1 23 ? 28.828 -45.188 -1.224 1 64.62 23 GLU B N 1
ATOM 1513 C CA . GLU B 1 23 ? 28.062 -44.562 -2.299 1 64.62 23 GLU B CA 1
ATOM 1514 C C . GLU B 1 23 ? 26.609 -45.031 -2.285 1 64.62 23 GLU B C 1
ATOM 1516 O O . GLU B 1 23 ? 25.688 -44.219 -2.447 1 64.62 23 GLU B O 1
ATOM 1521 N N . MET B 1 24 ? 26.438 -46.344 -1.962 1 69 24 MET B N 1
ATOM 1522 C CA . MET B 1 24 ? 25.062 -46.844 -1.878 1 69 24 MET B CA 1
ATOM 1523 C C . MET B 1 24 ? 24.344 -46.25 -0.657 1 69 24 MET B C 1
ATOM 1525 O O . MET B 1 24 ? 23.172 -45.906 -0.727 1 69 24 MET B O 1
ATOM 1529 N N . LEU B 1 25 ? 24.984 -46.031 0.484 1 70.94 25 LEU B N 1
ATOM 1530 C CA . LEU B 1 25 ? 24.375 -45.469 1.681 1 70.94 25 LEU B CA 1
ATOM 1531 C C . LEU B 1 25 ? 23.969 -44.031 1.461 1 70.94 25 LEU B C 1
ATOM 1533 O O . LEU B 1 25 ? 22.891 -43.594 1.869 1 70.94 25 LEU B O 1
ATOM 1537 N N . VAL B 1 26 ? 24.828 -43.219 0.757 1 68.5 26 VAL B N 1
ATOM 1538 C CA . VAL B 1 26 ? 24.5 -41.844 0.486 1 68.5 26 VAL B CA 1
ATOM 1539 C C . VAL B 1 26 ? 23.359 -41.75 -0.511 1 68.5 26 VAL B C 1
ATOM 1541 O O . VAL B 1 26 ? 22.438 -40.938 -0.34 1 68.5 26 VAL B O 1
ATOM 1544 N N . VAL B 1 27 ? 23.219 -42.594 -1.576 1 69.25 27 VAL B N 1
ATOM 1545 C CA . VAL B 1 27 ? 22.094 -42.594 -2.512 1 69.25 27 VAL B CA 1
ATOM 1546 C C . VAL B 1 27 ? 20.812 -42.969 -1.777 1 69.25 27 VAL B C 1
ATOM 1548 O O . VAL B 1 27 ? 19.766 -42.312 -1.979 1 69.25 27 VAL B O 1
ATOM 1551 N N . LEU B 1 28 ? 20.859 -43.875 -0.861 1 70.81 28 LEU B N 1
ATOM 1552 C CA . LEU B 1 28 ? 19.656 -44.25 -0.119 1 70.81 28 LEU B CA 1
ATOM 1553 C C . LEU B 1 28 ? 19.219 -43.125 0.81 1 70.81 28 LEU B C 1
ATOM 1555 O O . LEU B 1 28 ? 18.016 -42.875 0.954 1 70.81 28 LEU B O 1
ATOM 1559 N N . MET B 1 29 ? 20.188 -42.469 1.501 1 65.44 29 MET B N 1
ATOM 1560 C CA . MET B 1 29 ? 19.797 -41.344 2.332 1 65.44 29 MET B CA 1
ATOM 1561 C C . MET B 1 29 ? 19.188 -40.219 1.487 1 65.44 29 MET B C 1
ATOM 1563 O O . MET B 1 29 ? 18.156 -39.656 1.861 1 65.44 29 MET B O 1
ATOM 1567 N N . VAL B 1 30 ? 19.688 -39.906 0.316 1 64.62 30 VAL B N 1
ATOM 1568 C CA . VAL B 1 30 ? 19.141 -38.844 -0.531 1 64.62 30 VAL B CA 1
ATOM 1569 C C . VAL B 1 30 ? 17.797 -39.281 -1.104 1 64.62 30 VAL B C 1
ATOM 1571 O O . VAL B 1 30 ? 16.844 -38.5 -1.108 1 64.62 30 VAL B O 1
ATOM 1574 N N . VAL B 1 31 ? 17.625 -40.438 -1.63 1 62.59 31 VAL B N 1
ATOM 1575 C CA . VAL B 1 31 ? 16.328 -40.938 -2.131 1 62.59 31 VAL B CA 1
ATOM 1576 C C . VAL B 1 31 ? 15.312 -40.938 -0.994 1 62.59 31 VAL B C 1
ATOM 1578 O O . VAL B 1 31 ? 14.148 -40.594 -1.185 1 62.59 31 VAL B O 1
ATOM 1581 N N . GLY B 1 32 ? 15.734 -41.344 0.17 1 58.41 32 GLY B N 1
ATOM 1582 C CA . GLY B 1 32 ? 14.812 -41.281 1.299 1 58.41 32 GLY B CA 1
ATOM 1583 C C . GLY B 1 32 ? 14.289 -39.906 1.583 1 58.41 32 GLY B C 1
ATOM 1584 O O . GLY B 1 32 ? 13.094 -39.719 1.812 1 58.41 32 GLY B O 1
ATOM 1585 N N . VAL B 1 33 ? 15.156 -38.906 1.648 1 56.62 33 VAL B N 1
ATOM 1586 C CA . VAL B 1 33 ? 14.719 -37.531 1.819 1 56.62 33 VAL B CA 1
ATOM 1587 C C . VAL B 1 33 ? 13.891 -37.094 0.614 1 56.62 33 VAL B C 1
ATOM 1589 O O . VAL B 1 33 ? 12.836 -36.469 0.77 1 56.62 33 VAL B O 1
ATOM 1592 N N . LEU B 1 34 ? 14.281 -37.375 -0.629 1 53.72 34 LEU B N 1
ATOM 1593 C CA . LEU B 1 34 ? 13.469 -37.062 -1.804 1 53.72 34 LEU B CA 1
ATOM 1594 C C . LEU B 1 34 ? 12.164 -37.844 -1.774 1 53.72 34 LEU B C 1
ATOM 1596 O O . LEU B 1 34 ? 11.109 -37.312 -2.139 1 53.72 34 LEU B O 1
ATOM 1600 N N . TYR B 1 35 ? 12.195 -39.031 -1.389 1 49.28 35 TYR B N 1
ATOM 1601 C CA . TYR B 1 35 ? 10.984 -39.812 -1.218 1 49.28 35 TYR B CA 1
ATOM 1602 C C . TYR B 1 35 ? 10.141 -39.281 -0.067 1 49.28 35 TYR B C 1
ATOM 1604 O O . TYR B 1 35 ? 8.914 -39.219 -0.153 1 49.28 35 TYR B O 1
ATOM 1612 N N . ALA B 1 36 ? 10.68 -38.969 1.143 1 45.59 36 ALA B N 1
ATOM 1613 C CA . ALA B 1 36 ? 9.93 -38.312 2.23 1 45.59 36 ALA B CA 1
ATOM 1614 C C . ALA B 1 36 ? 9.352 -36.969 1.795 1 45.59 36 ALA B C 1
ATOM 1616 O O . ALA B 1 36 ? 8.234 -36.625 2.176 1 45.59 36 ALA B O 1
ATOM 1617 N N . MET B 1 37 ? 10.055 -36.219 0.994 1 44.38 37 MET B N 1
ATOM 1618 C CA . MET B 1 37 ? 9.492 -35.031 0.323 1 44.38 37 MET B CA 1
ATOM 1619 C C . MET B 1 37 ? 8.602 -35.469 -0.84 1 44.38 37 MET B C 1
ATOM 1621 O O . MET B 1 37 ? 7.574 -34.812 -1.104 1 44.38 37 MET B O 1
ATOM 1625 N N . ALA B 1 38 ? 8.867 -36.438 -1.581 1 42.16 38 ALA B N 1
ATOM 1626 C CA . ALA B 1 38 ? 8.031 -37.031 -2.617 1 42.16 38 ALA B CA 1
ATOM 1627 C C . ALA B 1 38 ? 6.816 -37.719 -2.006 1 42.16 38 ALA B C 1
ATOM 1629 O O . ALA B 1 38 ? 5.727 -37.719 -2.584 1 42.16 38 ALA B O 1
ATOM 1630 N N . GLY B 1 39 ? 6.93 -38.562 -0.959 1 38.56 39 GLY B N 1
ATOM 1631 C CA . GLY B 1 39 ? 5.773 -39.188 -0.363 1 38.56 39 GLY B CA 1
ATOM 1632 C C . GLY B 1 39 ? 4.695 -38.219 0.067 1 38.56 39 GLY B C 1
ATOM 1633 O O . GLY B 1 39 ? 3.504 -38.531 -0.027 1 38.56 39 GLY B O 1
ATOM 1634 N N . SER B 1 40 ? 5.008 -37.094 0.83 1 39.56 40 SER B N 1
ATOM 1635 C CA . SER B 1 40 ? 3.99 -36.062 0.872 1 39.56 40 SER B CA 1
ATOM 1636 C C . SER B 1 40 ? 3.645 -35.562 -0.53 1 39.56 40 SER B C 1
ATOM 1638 O O . SER B 1 40 ? 2.678 -34.812 -0.712 1 39.56 40 SER B O 1
ATOM 1640 N N . LEU B 1 41 ? 4.309 -35.906 -1.624 1 37.28 41 LEU B N 1
ATOM 1641 C CA . LEU B 1 41 ? 4.125 -35.906 -3.07 1 37.28 41 LEU B CA 1
ATOM 1642 C C . LEU B 1 41 ? 3.234 -37.062 -3.502 1 37.28 41 LEU B C 1
ATOM 1644 O O . LEU B 1 41 ? 2.463 -36.938 -4.457 1 37.28 41 LEU B O 1
ATOM 1648 N N . LEU B 1 42 ? 3.441 -38.281 -3.107 1 36.88 42 LEU B N 1
ATOM 1649 C CA . LEU B 1 42 ? 2.693 -39.438 -3.564 1 36.88 42 LEU B CA 1
ATOM 1650 C C . LEU B 1 42 ? 1.27 -39.438 -3.018 1 36.88 42 LEU B C 1
ATOM 1652 O O . LEU B 1 42 ? 0.529 -40.406 -3.166 1 36.88 42 LEU B O 1
ATOM 1656 N N . SER B 1 43 ? 0.811 -38.844 -1.829 1 38.56 43 SER B N 1
ATOM 1657 C CA . SER B 1 43 ? -0.634 -38.719 -1.981 1 38.56 43 SER B CA 1
ATOM 1658 C C . SER B 1 43 ? -1.017 -38.469 -3.436 1 38.56 43 SER B C 1
ATOM 1660 O O . SER B 1 43 ? -0.499 -37.531 -4.07 1 38.56 43 SER B O 1
ATOM 1662 N N . LEU B 1 44 ? -1.066 -39.406 -4.316 1 40.75 44 LEU B N 1
ATOM 1663 C CA . LEU B 1 44 ? -1.679 -39.312 -5.633 1 40.75 44 LEU B CA 1
ATOM 1664 C C . LEU B 1 44 ? -2.484 -38 -5.75 1 40.75 44 LEU B C 1
ATOM 1666 O O . LEU B 1 44 ? -3.686 -38 -5.465 1 40.75 44 LEU B O 1
ATOM 1670 N N . ALA B 1 45 ? -2.307 -37.062 -5.094 1 44.19 45 ALA B N 1
ATOM 1671 C CA . ALA B 1 45 ? -2.947 -35.75 -4.836 1 44.19 45 ALA B CA 1
ATOM 1672 C C . ALA B 1 45 ? -3.531 -35.188 -6.121 1 44.19 45 ALA B C 1
ATOM 1674 O O . ALA B 1 45 ? -2.818 -35 -7.109 1 44.19 45 ALA B O 1
ATOM 1675 N N . VAL B 1 46 ? -4.629 -35.688 -6.602 1 50.72 46 VAL B N 1
ATOM 1676 C CA . VAL B 1 46 ? -5.387 -34.969 -7.637 1 50.72 46 VAL B CA 1
ATOM 1677 C C . VAL B 1 46 ? -4.863 -33.531 -7.777 1 50.72 46 VAL B C 1
ATOM 1679 O O . VAL B 1 46 ? -4.859 -32.781 -6.809 1 50.72 46 VAL B O 1
ATOM 1682 N N . VAL B 1 47 ? -3.793 -33.312 -8.539 1 63.41 47 VAL B N 1
ATOM 1683 C CA . VAL B 1 47 ? -3.264 -32 -8.906 1 63.41 47 VAL B CA 1
ATOM 1684 C C . VAL B 1 47 ? -4.387 -30.969 -8.898 1 63.41 47 VAL B C 1
ATOM 1686 O O . VAL B 1 47 ? -5.363 -31.094 -9.641 1 63.41 47 VAL B O 1
ATOM 1689 N N . ASP B 1 48 ? -4.691 -30.484 -7.781 1 85.81 48 ASP B N 1
ATOM 1690 C CA . ASP B 1 48 ? -5.613 -29.344 -7.707 1 85.81 48 ASP B CA 1
ATOM 1691 C C . ASP B 1 48 ? -5.117 -28.172 -8.555 1 85.81 48 ASP B C 1
ATOM 1693 O O . ASP B 1 48 ? -4.207 -27.453 -8.148 1 85.81 48 ASP B O 1
ATOM 1697 N N . PRO B 1 49 ? -5.598 -28.203 -9.852 1 90.75 49 PRO B N 1
ATOM 1698 C CA . PRO B 1 49 ? -5.156 -27.141 -10.766 1 90.75 49 PRO B CA 1
ATOM 1699 C C . PRO B 1 49 ? -5.184 -25.766 -10.117 1 90.75 49 PRO B C 1
ATOM 1701 O O . PRO B 1 49 ? -4.371 -24.906 -10.469 1 90.75 49 PRO B O 1
ATOM 1704 N N . LEU B 1 50 ? -6.012 -25.562 -9.188 1 94 50 LEU B N 1
ATOM 1705 C CA . LEU B 1 50 ? -6.066 -24.297 -8.484 1 94 50 LEU B CA 1
ATOM 1706 C C . LEU B 1 50 ? -4.816 -24.094 -7.633 1 94 50 LEU B C 1
ATOM 1708 O O . LEU B 1 50 ? -4.277 -22.984 -7.566 1 94 50 LEU B O 1
ATOM 1712 N N . GLN B 1 51 ? -4.379 -25.141 -6.984 1 93.62 51 GLN B N 1
ATOM 1713 C CA . GLN B 1 51 ? -3.184 -25.047 -6.152 1 93.62 51 GLN B CA 1
ATOM 1714 C C . GLN B 1 51 ? -1.946 -24.766 -7 1 93.62 51 GLN B C 1
ATOM 1716 O O . GLN B 1 51 ? -1.039 -24.062 -6.562 1 93.62 51 GLN B O 1
ATOM 1721 N N . GLU B 1 52 ? -1.975 -25.281 -8.172 1 94.81 52 GLU B N 1
ATOM 1722 C CA . GLU B 1 52 ? -0.856 -25.016 -9.07 1 94.81 52 GLU B CA 1
ATOM 1723 C C . GLU B 1 52 ? -0.772 -23.531 -9.422 1 94.81 52 GLU B C 1
ATOM 1725 O O . GLU B 1 52 ? 0.319 -22.953 -9.461 1 94.81 52 GLU B O 1
ATOM 1730 N N . GLU B 1 53 ? -1.93 -22.953 -9.695 1 96.31 53 GLU B N 1
ATOM 1731 C CA . GLU B 1 53 ? -1.958 -21.516 -10.008 1 96.31 53 GLU B CA 1
ATOM 1732 C C . GLU B 1 53 ? -1.51 -20.688 -8.805 1 96.31 53 GLU B C 1
ATOM 1734 O O . GLU B 1 53 ? -0.825 -19.672 -8.969 1 96.31 53 GLU B O 1
ATOM 1739 N N . VAL B 1 54 ? -1.81 -21.109 -7.648 1 96.88 54 VAL B N 1
ATOM 1740 C CA . VAL B 1 54 ? -1.422 -20.422 -6.422 1 96.88 54 VAL B CA 1
ATOM 1741 C C . VAL B 1 54 ? 0.091 -20.5 -6.238 1 96.88 54 VAL B C 1
ATOM 1743 O O . VAL B 1 54 ? 0.743 -19.5 -5.934 1 96.88 54 VAL B O 1
ATOM 1746 N N . GLU B 1 55 ? 0.597 -21.688 -6.453 1 96.69 55 GLU B N 1
ATOM 1747 C CA . GLU B 1 55 ? 2.035 -21.875 -6.301 1 96.69 55 GLU B CA 1
ATOM 1748 C C . GLU B 1 55 ? 2.812 -21.094 -7.359 1 96.69 55 GLU B C 1
ATOM 1750 O O . GLU B 1 55 ? 3.906 -20.594 -7.086 1 96.69 55 GLU B O 1
ATOM 1755 N N . ARG B 1 56 ? 2.205 -21.031 -8.5 1 96.75 56 ARG B N 1
ATOM 1756 C CA . ARG B 1 56 ? 2.838 -20.25 -9.555 1 96.75 56 ARG B CA 1
ATOM 1757 C C . ARG B 1 56 ? 2.939 -18.781 -9.156 1 96.75 56 ARG B C 1
ATOM 1759 O O . ARG B 1 56 ? 4.004 -18.172 -9.281 1 96.75 56 ARG B O 1
ATOM 1766 N N . LEU B 1 57 ? 1.86 -18.219 -8.688 1 97.38 57 LEU B N 1
ATOM 1767 C CA . LEU B 1 57 ? 1.885 -16.828 -8.258 1 97.38 57 LEU B CA 1
ATOM 1768 C C . LEU B 1 57 ? 2.826 -16.625 -7.074 1 97.38 57 LEU B C 1
ATOM 1770 O O . LEU B 1 57 ? 3.555 -15.641 -7.012 1 97.38 57 LEU B O 1
ATOM 1774 N N . ARG B 1 58 ? 2.859 -17.562 -6.156 1 97.75 58 ARG B N 1
ATOM 1775 C CA . ARG B 1 58 ? 3.775 -17.5 -5.02 1 97.75 58 ARG B CA 1
ATOM 1776 C C . ARG B 1 58 ? 5.223 -17.406 -5.492 1 97.75 58 ARG B C 1
ATOM 1778 O O . ARG B 1 58 ? 5.992 -16.578 -4.992 1 97.75 58 ARG B O 1
ATOM 1785 N N . GLY B 1 59 ? 5.555 -18.25 -6.375 1 96.5 59 GLY B N 1
ATOM 1786 C CA . GLY B 1 59 ? 6.898 -18.234 -6.93 1 96.5 59 GLY B CA 1
ATOM 1787 C C . GLY B 1 59 ? 7.234 -16.922 -7.617 1 96.5 59 GLY B C 1
ATOM 1788 O O . GLY B 1 59 ? 8.344 -16.406 -7.469 1 96.5 59 GLY B O 1
ATOM 1789 N N . ARG B 1 60 ? 6.25 -16.391 -8.375 1 96.44 60 ARG B N 1
ATOM 1790 C CA . ARG B 1 60 ? 6.465 -15.125 -9.078 1 96.44 60 ARG B CA 1
ATOM 1791 C C . ARG B 1 60 ? 6.625 -13.977 -8.094 1 96.44 60 ARG B C 1
ATOM 1793 O O . ARG B 1 60 ? 7.41 -13.055 -8.328 1 96.44 60 ARG B O 1
ATOM 1800 N N . ILE B 1 61 ? 5.926 -13.992 -7.023 1 97.62 61 ILE B N 1
ATOM 1801 C CA . ILE B 1 61 ? 6.055 -12.977 -5.984 1 97.62 61 ILE B CA 1
ATOM 1802 C C . ILE B 1 61 ? 7.457 -13.039 -5.375 1 97.62 61 ILE B C 1
ATOM 1804 O O . ILE B 1 61 ? 8.109 -12.008 -5.215 1 97.62 61 ILE B O 1
ATOM 1808 N N . SER B 1 62 ? 7.902 -14.227 -5.074 1 96.94 62 SER B N 1
ATOM 1809 C CA . SER B 1 62 ? 9.234 -14.398 -4.508 1 96.94 62 SER B CA 1
ATOM 1810 C C . SER B 1 62 ? 10.312 -13.867 -5.453 1 96.94 62 SER B C 1
ATOM 1812 O O . SER B 1 62 ? 11.227 -13.164 -5.027 1 96.94 62 SER B O 1
ATOM 1814 N N . LEU B 1 63 ? 10.156 -14.211 -6.68 1 95.19 63 LEU B N 1
ATOM 1815 C CA . LEU B 1 63 ? 11.094 -13.719 -7.68 1 95.19 63 LEU B CA 1
ATOM 1816 C C . LEU B 1 63 ? 11.062 -12.203 -7.762 1 95.19 63 LEU B C 1
ATOM 1818 O O . LEU B 1 63 ? 12.109 -11.562 -7.902 1 95.19 63 LEU B O 1
ATOM 1822 N N . LEU B 1 64 ? 9.844 -11.641 -7.73 1 96.94 64 LEU B N 1
ATOM 1823 C CA . LEU B 1 64 ? 9.688 -10.188 -7.805 1 96.94 64 LEU B CA 1
ATOM 1824 C C . LEU B 1 64 ? 10.32 -9.508 -6.594 1 96.94 64 LEU B C 1
ATOM 1826 O O . LEU B 1 64 ? 10.914 -8.438 -6.719 1 96.94 64 LEU B O 1
ATOM 1830 N N . GLN B 1 65 ? 10.227 -10.094 -5.395 1 96.62 65 GLN B N 1
ATOM 1831 C CA . GLN B 1 65 ? 10.883 -9.586 -4.199 1 96.62 65 GLN B CA 1
ATOM 1832 C C . GLN B 1 65 ? 12.398 -9.539 -4.387 1 96.62 65 GLN B C 1
ATOM 1834 O O . GLN B 1 65 ? 13.039 -8.531 -4.09 1 96.62 65 GLN B O 1
ATOM 1839 N N . ASP B 1 66 ? 12.914 -10.594 -4.883 1 96 66 ASP B N 1
ATOM 1840 C CA . ASP B 1 66 ? 14.352 -10.648 -5.156 1 96 66 ASP B CA 1
ATOM 1841 C C . ASP B 1 66 ? 14.766 -9.578 -6.16 1 96 66 ASP B C 1
ATOM 1843 O O . ASP B 1 66 ? 15.773 -8.898 -5.973 1 96 66 ASP B O 1
ATOM 1847 N N . GLU B 1 67 ? 13.953 -9.453 -7.16 1 95.19 67 GLU B N 1
ATOM 1848 C CA . GLU B 1 67 ? 14.258 -8.484 -8.203 1 95.19 67 GLU B CA 1
ATOM 1849 C C . GLU B 1 67 ? 14.219 -7.059 -7.664 1 95.19 67 GLU B C 1
ATOM 1851 O O . GLU B 1 67 ? 15.086 -6.242 -7.996 1 95.19 67 GLU B O 1
ATOM 1856 N N . ALA B 1 68 ? 13.188 -6.77 -6.898 1 96.25 68 ALA B N 1
ATOM 1857 C CA . ALA B 1 68 ? 13.102 -5.445 -6.289 1 96.25 68 ALA B CA 1
ATOM 1858 C C . ALA B 1 68 ? 14.336 -5.141 -5.449 1 96.25 68 ALA B C 1
ATOM 1860 O O . ALA B 1 68 ? 14.836 -4.016 -5.457 1 96.25 68 ALA B O 1
ATOM 1861 N N . LEU B 1 69 ? 14.789 -6.094 -4.672 1 95.81 69 LEU B N 1
ATOM 1862 C CA . LEU B 1 69 ? 15.984 -5.973 -3.84 1 95.81 69 LEU B CA 1
ATOM 1863 C C . LEU B 1 69 ? 17.219 -5.695 -4.691 1 95.81 69 LEU B C 1
ATOM 1865 O O . LEU B 1 69 ? 17.984 -4.77 -4.406 1 95.81 69 LEU B O 1
ATOM 1869 N N . VAL B 1 70 ? 17.375 -6.426 -5.75 1 94.94 70 VAL B N 1
ATOM 1870 C CA . VAL B 1 70 ? 18.547 -6.309 -6.629 1 94.94 70 VAL B CA 1
ATOM 1871 C C . VAL B 1 70 ? 18.531 -4.941 -7.312 1 94.94 70 VAL B C 1
ATOM 1873 O O . VAL B 1 70 ? 19.578 -4.285 -7.406 1 94.94 70 VAL B O 1
ATOM 1876 N N . ARG B 1 71 ? 17.359 -4.496 -7.793 1 92.38 71 ARG B N 1
ATOM 1877 C CA . ARG B 1 71 ? 17.25 -3.225 -8.5 1 92.38 71 ARG B CA 1
ATOM 1878 C C . ARG B 1 71 ? 17.25 -2.051 -7.527 1 92.38 71 ARG B C 1
ATOM 1880 O O . ARG B 1 71 ? 17.453 -0.903 -7.93 1 92.38 71 ARG B O 1
ATOM 1887 N N . SER B 1 72 ? 16.953 -2.369 -6.281 1 93.56 72 SER B N 1
ATOM 1888 C CA . SER B 1 72 ? 16.828 -1.354 -5.242 1 93.56 72 SER B CA 1
ATOM 1889 C C . SER B 1 72 ? 15.766 -0.321 -5.605 1 93.56 72 SER B C 1
ATOM 1891 O O . SER B 1 72 ? 16 0.884 -5.488 1 93.56 72 SER B O 1
ATOM 1893 N N . GLN B 1 73 ? 14.68 -0.729 -6.168 1 93.44 73 GLN B N 1
ATOM 1894 C CA . GLN B 1 73 ? 13.555 0.14 -6.492 1 93.44 73 GLN B CA 1
ATOM 1895 C C . GLN B 1 73 ? 12.227 -0.605 -6.352 1 93.44 73 GLN B C 1
ATOM 1897 O O . GLN B 1 73 ? 12.18 -1.83 -6.484 1 93.44 73 GLN B O 1
ATOM 1902 N N . PRO B 1 74 ? 11.148 0.114 -6.129 1 95.81 74 PRO B N 1
ATOM 1903 C CA . PRO B 1 74 ? 9.844 -0.548 -6.074 1 95.81 74 PRO B CA 1
ATOM 1904 C C . PRO B 1 74 ? 9.438 -1.159 -7.41 1 95.81 74 PRO B C 1
ATOM 1906 O O . PRO B 1 74 ? 9.703 -0.576 -8.469 1 95.81 74 PRO B O 1
ATOM 1909 N N . LEU B 1 75 ? 8.883 -2.326 -7.398 1 96.88 75 LEU B N 1
ATOM 1910 C CA . LEU B 1 75 ? 8.211 -2.98 -8.516 1 96.88 75 LEU B CA 1
ATOM 1911 C C . LEU B 1 75 ? 6.742 -3.234 -8.195 1 96.88 75 LEU B C 1
ATOM 1913 O O . LEU B 1 75 ? 6.285 -2.932 -7.09 1 96.88 75 LEU B O 1
ATOM 1917 N N . ALA B 1 76 ? 5.996 -3.762 -9.266 1 97.75 76 ALA B N 1
ATOM 1918 C CA . ALA B 1 76 ? 4.574 -3.922 -8.984 1 97.75 76 ALA B CA 1
ATOM 1919 C C . ALA B 1 76 ? 3.979 -5.074 -9.781 1 97.75 76 ALA B C 1
ATOM 1921 O O . ALA B 1 76 ? 4.5 -5.441 -10.836 1 97.75 76 ALA B O 1
ATOM 1922 N N . ILE B 1 77 ? 2.951 -5.629 -9.172 1 97.94 77 ILE B N 1
ATOM 1923 C CA . ILE B 1 77 ? 2.074 -6.559 -9.875 1 97.94 77 ILE B CA 1
ATOM 1924 C C . ILE B 1 77 ? 0.764 -5.863 -10.234 1 97.94 77 ILE B C 1
ATOM 1926 O O . ILE B 1 77 ? 0.196 -5.137 -9.422 1 97.94 77 ILE B O 1
ATOM 1930 N N . GLY B 1 78 ? 0.353 -6.016 -11.422 1 97.56 78 GLY B N 1
ATOM 1931 C CA . GLY B 1 78 ? -0.979 -5.641 -11.867 1 97.56 78 GLY B CA 1
ATOM 1932 C C . GLY B 1 78 ? -1.822 -6.828 -12.297 1 97.56 78 GLY B C 1
ATOM 1933 O O . GLY B 1 78 ? -1.316 -7.762 -12.922 1 97.56 78 GLY B O 1
ATOM 1934 N N . MET B 1 79 ? -3.102 -6.734 -11.906 1 97.56 79 MET B N 1
ATOM 1935 C CA . MET B 1 79 ? -4.012 -7.816 -12.266 1 97.56 79 MET B CA 1
ATOM 1936 C C . MET B 1 79 ? -5.258 -7.273 -12.961 1 97.56 79 MET B C 1
ATOM 1938 O O . MET B 1 79 ? -5.77 -6.219 -12.586 1 97.56 79 MET B O 1
ATOM 1942 N N . ASP B 1 80 ? -5.668 -7.969 -14 1 97.75 80 ASP B N 1
ATOM 1943 C CA . ASP B 1 80 ? -7.004 -7.766 -14.555 1 97.75 80 ASP B CA 1
ATOM 1944 C C . ASP B 1 80 ? -7.863 -9.016 -14.383 1 97.75 80 ASP B C 1
ATOM 1946 O O . ASP B 1 80 ? -7.559 -9.883 -13.562 1 97.75 80 ASP B O 1
ATOM 1950 N N . ALA B 1 81 ? -8.961 -9.125 -15.07 1 96.88 81 ALA B N 1
ATOM 1951 C CA . ALA B 1 81 ? -9.906 -10.219 -14.844 1 96.88 81 ALA B CA 1
ATOM 1952 C C . ALA B 1 81 ? -9.305 -11.555 -15.266 1 96.88 81 ALA B C 1
ATOM 1954 O O . ALA B 1 81 ? -9.781 -12.617 -14.852 1 96.88 81 ALA B O 1
ATOM 1955 N N . ARG B 1 82 ? -8.203 -11.5 -16.047 1 96.44 82 ARG B N 1
ATOM 1956 C CA . ARG B 1 82 ? -7.801 -12.734 -16.719 1 96.44 82 ARG B CA 1
ATOM 1957 C C . ARG B 1 82 ? -6.375 -13.125 -16.328 1 96.44 82 ARG B C 1
ATOM 1959 O O . ARG B 1 82 ? -5.906 -14.211 -16.672 1 96.44 82 ARG B O 1
ATOM 1966 N N . GLY B 1 83 ? -5.699 -12.203 -15.641 1 97.44 83 GLY B N 1
ATOM 1967 C CA . GLY B 1 83 ? -4.316 -12.531 -15.344 1 97.44 83 GLY B CA 1
ATOM 1968 C C . GLY B 1 83 ? -3.576 -11.422 -14.633 1 97.44 83 GLY B C 1
ATOM 1969 O O . GLY B 1 83 ? -4.191 -10.602 -13.938 1 97.44 83 GLY B O 1
ATOM 1970 N N . TYR B 1 84 ? -2.205 -11.562 -14.711 1 97.88 84 TYR B N 1
ATOM 1971 C CA . TYR B 1 84 ? -1.375 -10.57 -14.039 1 97.88 84 TYR B CA 1
ATOM 1972 C C . TYR B 1 84 ? -0.107 -10.289 -14.836 1 97.88 84 TYR B C 1
ATOM 1974 O O . TYR B 1 84 ? 0.258 -11.062 -15.727 1 97.88 84 TYR B O 1
ATOM 1982 N N . ALA B 1 85 ? 0.431 -9.133 -14.586 1 97.38 85 ALA B N 1
ATOM 1983 C CA . ALA B 1 85 ? 1.688 -8.688 -15.18 1 97.38 85 ALA B CA 1
ATOM 1984 C C . ALA B 1 85 ? 2.539 -7.938 -14.156 1 97.38 85 ALA B C 1
ATOM 1986 O O . ALA B 1 85 ? 2.104 -7.699 -13.031 1 97.38 85 ALA B O 1
ATOM 1987 N N . PHE B 1 86 ? 3.764 -7.609 -14.578 1 97.88 86 PHE B N 1
ATOM 1988 C CA . PHE B 1 86 ? 4.738 -6.988 -13.688 1 97.88 86 PHE B CA 1
ATOM 1989 C C . PHE B 1 86 ? 5.195 -5.645 -14.234 1 97.88 86 PHE B C 1
ATOM 1991 O O . PHE B 1 86 ? 5.387 -5.492 -15.445 1 97.88 86 PHE B O 1
ATOM 1998 N N . PHE B 1 87 ? 5.367 -4.738 -13.312 1 97.19 87 PHE B N 1
ATOM 1999 C CA . PHE B 1 87 ? 5.656 -3.371 -13.719 1 97.19 87 PHE B CA 1
ATOM 2000 C C . PHE B 1 87 ? 6.832 -2.805 -12.938 1 97.19 87 PHE B C 1
ATOM 2002 O O . PHE B 1 87 ? 7.105 -3.244 -11.82 1 97.19 87 PHE B O 1
ATOM 2009 N N . VAL B 1 88 ? 7.516 -1.897 -13.539 1 96 88 VAL B N 1
ATOM 2010 C CA . VAL B 1 88 ? 8.477 -1.004 -12.891 1 96 88 VAL B CA 1
ATOM 2011 C C . VAL B 1 88 ? 8.055 0.448 -13.117 1 96 88 VAL B C 1
ATOM 2013 O O . VAL B 1 88 ? 7.434 0.77 -14.133 1 96 88 VAL B O 1
ATOM 2016 N N . LEU B 1 89 ? 8.266 1.215 -12.039 1 90.88 89 LEU B N 1
ATOM 2017 C CA . LEU B 1 89 ? 8.008 2.639 -12.234 1 90.88 89 LEU B CA 1
ATOM 2018 C C . LEU B 1 89 ? 9.25 3.346 -12.766 1 90.88 89 LEU B C 1
ATOM 2020 O O . LEU B 1 89 ? 10.344 3.184 -12.219 1 90.88 89 LEU B O 1
ATOM 2024 N N . ASN B 1 90 ? 9.055 4.117 -13.75 1 91.56 90 ASN B N 1
ATOM 2025 C CA . ASN B 1 90 ? 10.188 4.855 -14.289 1 91.56 90 ASN B CA 1
ATOM 2026 C C . ASN B 1 90 ? 10.453 6.141 -13.508 1 91.56 90 ASN B C 1
ATOM 2028 O O . ASN B 1 90 ? 9.859 6.355 -12.445 1 91.56 90 ASN B O 1
ATOM 2032 N N . ASP B 1 91 ? 11.328 7.008 -14.047 1 86.5 91 ASP B N 1
ATOM 2033 C CA . ASP B 1 91 ? 11.773 8.195 -13.32 1 86.5 91 ASP B CA 1
ATOM 2034 C C . ASP B 1 91 ? 10.625 9.18 -13.125 1 86.5 91 ASP B C 1
ATOM 2036 O O . ASP B 1 91 ? 10.625 9.969 -12.18 1 86.5 91 ASP B O 1
ATOM 2040 N N . GLN B 1 92 ? 9.641 9.133 -14.008 1 88.62 92 GLN B N 1
ATOM 2041 C CA . GLN B 1 92 ? 8.477 10.008 -13.914 1 88.62 92 GLN B CA 1
ATOM 2042 C C . GLN B 1 92 ? 7.34 9.344 -13.148 1 88.62 92 GLN B C 1
ATOM 2044 O O . GLN B 1 92 ? 6.203 9.82 -13.164 1 88.62 92 GLN B O 1
ATOM 2049 N N . GLN B 1 93 ? 7.648 8.164 -12.539 1 85.19 93 GLN B N 1
ATOM 2050 C CA . GLN B 1 93 ? 6.699 7.41 -11.727 1 85.19 93 GLN B CA 1
ATOM 2051 C C . GLN B 1 93 ? 5.613 6.781 -12.594 1 85.19 93 GLN B C 1
ATOM 2053 O O . GLN B 1 93 ? 4.508 6.512 -12.117 1 85.19 93 GLN B O 1
ATOM 2058 N N . LYS B 1 94 ? 5.914 6.699 -13.859 1 92.12 94 LYS B N 1
ATOM 2059 C CA . LYS B 1 94 ? 4.992 6.02 -14.766 1 92.12 94 LYS B CA 1
ATOM 2060 C C . LYS B 1 94 ? 5.312 4.531 -14.859 1 92.12 94 LYS B C 1
ATOM 2062 O O . LYS B 1 94 ? 6.477 4.145 -15 1 92.12 94 LYS B O 1
ATOM 2067 N N . PRO B 1 95 ? 4.234 3.75 -14.812 1 94.62 95 PRO B N 1
ATOM 2068 C CA . PRO B 1 95 ? 4.48 2.309 -14.875 1 94.62 95 PRO B CA 1
ATOM 2069 C C . PRO B 1 95 ? 4.918 1.846 -16.266 1 94.62 95 PRO B C 1
ATOM 2071 O O . PRO B 1 95 ? 4.371 2.305 -17.266 1 94.62 95 PRO B O 1
ATOM 2074 N N . GLU B 1 96 ? 5.891 0.983 -16.297 1 95.12 96 GLU B N 1
ATOM 2075 C CA . GLU B 1 96 ? 6.359 0.28 -17.484 1 95.12 96 GLU B CA 1
ATOM 2076 C C . GLU B 1 96 ? 6.453 -1.223 -17.234 1 95.12 96 GLU B C 1
ATOM 2078 O O . GLU B 1 96 ? 6.707 -1.657 -16.109 1 95.12 96 GLU B O 1
ATOM 2083 N N . PRO B 1 97 ? 6.168 -1.971 -18.344 1 94.69 97 PRO B N 1
ATOM 2084 C CA . PRO B 1 97 ? 6.367 -3.408 -18.141 1 94.69 97 PRO B CA 1
ATOM 2085 C C . PRO B 1 97 ? 7.773 -3.75 -17.656 1 94.69 97 PRO B C 1
ATOM 2087 O O . PRO B 1 97 ? 8.75 -3.123 -18.078 1 94.69 97 PRO B O 1
ATOM 2090 N N . LEU B 1 98 ? 7.711 -4.586 -16.641 1 93.75 98 LEU B N 1
ATOM 2091 C CA . LEU B 1 98 ? 9.008 -5.051 -16.172 1 93.75 98 LEU B CA 1
ATOM 2092 C C . LEU B 1 98 ? 9.695 -5.91 -17.234 1 93.75 98 LEU B C 1
ATOM 2094 O O . LEU B 1 98 ? 9.086 -6.844 -17.766 1 93.75 98 LEU B O 1
ATOM 2098 N N . ALA B 1 99 ? 10.828 -5.398 -17.906 1 73.06 99 ALA B N 1
ATOM 2099 C CA . ALA B 1 99 ? 11.57 -5.938 -19.047 1 73.06 99 ALA B CA 1
ATOM 2100 C C . ALA B 1 99 ? 11.508 -7.461 -19.062 1 73.06 99 ALA B C 1
ATOM 2102 O O . ALA B 1 99 ? 11.406 -8.102 -18.016 1 73.06 99 ALA B O 1
ATOM 2103 N N . ASP B 1 100 ? 11.25 -8.008 -20.266 1 65.31 100 ASP B N 1
ATOM 2104 C CA . ASP B 1 100 ? 10.938 -9.375 -20.656 1 65.31 100 ASP B CA 1
ATOM 2105 C C . ASP B 1 100 ? 12.188 -10.258 -20.609 1 65.31 100 ASP B C 1
ATOM 2107 O O . ASP B 1 100 ? 12.883 -10.398 -21.609 1 65.31 100 ASP B O 1
ATOM 2111 N N . ASP B 1 101 ? 12.82 -10.297 -19.5 1 67.5 101 ASP B N 1
ATOM 2112 C CA . ASP B 1 101 ? 13.867 -11.312 -19.531 1 67.5 101 ASP B CA 1
ATOM 2113 C C . ASP B 1 101 ? 13.273 -12.719 -19.484 1 67.5 101 ASP B C 1
ATOM 2115 O O . ASP B 1 101 ? 14.008 -13.703 -19.375 1 67.5 101 ASP B O 1
ATOM 2119 N N . GLY B 1 102 ? 12.047 -12.82 -19.688 1 80.25 102 GLY B N 1
ATOM 2120 C CA . GLY B 1 102 ? 11.398 -14.117 -19.688 1 80.25 102 GLY B CA 1
ATOM 2121 C C . GLY B 1 102 ? 10.797 -14.484 -18.344 1 80.25 102 GLY B C 1
ATOM 2122 O O . GLY B 1 102 ? 9.781 -15.188 -18.281 1 80.25 102 GLY B O 1
ATOM 2123 N N . LEU B 1 103 ? 11.359 -14.008 -17.25 1 87 103 LEU B N 1
ATOM 2124 C CA . LEU B 1 103 ? 10.914 -14.391 -15.914 1 87 103 LEU B CA 1
ATOM 2125 C C . LEU B 1 103 ? 9.656 -13.625 -15.523 1 87 103 LEU B C 1
ATOM 2127 O O . LEU B 1 103 ? 8.859 -14.102 -14.703 1 87 103 LEU B O 1
ATOM 2131 N N . PHE B 1 104 ? 9.453 -12.477 -16.156 1 94.56 104 PHE B N 1
ATOM 2132 C CA . PHE B 1 104 ? 8.344 -11.633 -15.734 1 94.56 104 PHE B CA 1
ATOM 2133 C C . PHE B 1 104 ? 7.387 -11.391 -16.891 1 94.56 104 PHE B C 1
ATOM 2135 O O . PHE B 1 104 ? 6.914 -10.273 -17.094 1 94.56 104 PHE B O 1
ATOM 2142 N N . LYS B 1 105 ? 7.207 -12.453 -17.641 1 93.31 105 LYS B N 1
ATOM 2143 C CA . LYS B 1 105 ? 6.191 -12.383 -18.688 1 93.31 105 LYS B CA 1
ATOM 2144 C C . LYS B 1 105 ? 4.789 -12.32 -18.094 1 93.31 105 LYS B C 1
ATOM 2146 O O . LYS B 1 105 ? 4.5 -13.008 -17.109 1 93.31 105 LYS B O 1
ATOM 2151 N N . PRO B 1 106 ? 4.008 -11.5 -18.703 1 95.12 106 PRO B N 1
ATOM 2152 C CA . PRO B 1 106 ? 2.615 -11.539 -18.266 1 95.12 106 PRO B CA 1
ATOM 2153 C C . PRO B 1 106 ? 2.018 -12.945 -18.312 1 95.12 106 PRO B C 1
ATOM 2155 O O . PRO B 1 106 ? 2.457 -13.781 -19.094 1 95.12 106 PRO B O 1
ATOM 2158 N N . TYR B 1 107 ? 1.07 -13.164 -17.406 1 96.19 107 TYR B N 1
ATOM 2159 C CA . TYR B 1 107 ? 0.445 -14.477 -17.312 1 96.19 107 TYR B CA 1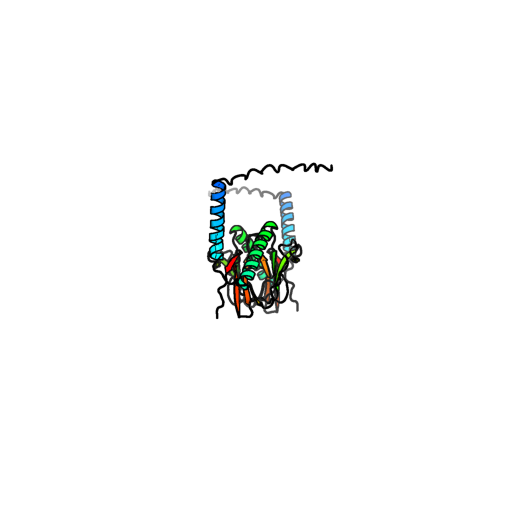
ATOM 2160 C C . TYR B 1 107 ? -1.072 -14.367 -17.406 1 96.19 107 TYR B C 1
ATOM 2162 O O . TYR B 1 107 ? -1.681 -13.484 -16.797 1 96.19 107 TYR B O 1
ATOM 2170 N N . THR B 1 108 ? -1.661 -15.258 -18.203 1 96.69 108 THR B N 1
ATOM 2171 C CA . THR B 1 108 ? -3.109 -15.375 -18.328 1 96.69 108 THR B CA 1
ATOM 2172 C C . THR B 1 108 ? -3.6 -16.688 -17.719 1 96.69 108 THR B C 1
ATOM 2174 O O . THR B 1 108 ? -3.049 -17.75 -17.984 1 96.69 108 THR B O 1
ATOM 2177 N N . PHE B 1 109 ? -4.617 -16.578 -16.891 1 96.56 109 PHE B N 1
ATOM 2178 C CA . PHE B 1 109 ? -5.172 -17.766 -16.25 1 96.56 109 PHE B CA 1
ATOM 2179 C C . PHE B 1 109 ? -5.863 -18.656 -17.281 1 96.56 109 PHE B C 1
ATOM 2181 O O . PHE B 1 109 ? -6.391 -18.172 -18.281 1 96.56 109 PHE B O 1
ATOM 2188 N N . PRO B 1 110 ? -5.906 -19.969 -16.984 1 94.56 110 PRO B N 1
ATOM 2189 C CA . PRO B 1 110 ? -6.75 -20.828 -17.812 1 94.56 110 PRO B CA 1
ATOM 2190 C C . PRO B 1 110 ? -8.219 -20.406 -17.812 1 94.56 110 PRO B C 1
ATOM 2192 O O . PRO B 1 110 ? -8.672 -19.766 -16.859 1 94.56 110 PRO B O 1
ATOM 2195 N N . GLN B 1 111 ? -8.875 -20.828 -18.812 1 93.06 111 GLN B N 1
ATOM 2196 C CA . GLN B 1 111 ? -10.289 -20.484 -18.906 1 93.06 111 GLN B CA 1
ATOM 2197 C C . GLN B 1 111 ? -11.078 -21.109 -17.766 1 93.06 111 GLN B C 1
ATOM 2199 O O . GLN B 1 111 ? -10.742 -22.188 -17.281 1 93.06 111 GLN B O 1
ATOM 2204 N N . GLY B 1 112 ? -12.086 -20.469 -17.328 1 92.69 112 GLY B N 1
ATOM 2205 C CA . GLY B 1 112 ? -12.992 -21 -16.328 1 92.69 112 GLY B CA 1
ATOM 2206 C C . GLY B 1 112 ? -12.656 -20.547 -14.922 1 92.69 112 GLY B C 1
ATOM 2207 O O . GLY B 1 112 ? -13.359 -20.906 -13.969 1 92.69 112 GLY B O 1
ATOM 2208 N N . TYR B 1 113 ? -11.578 -19.844 -14.797 1 95.31 113 TYR B N 1
ATOM 2209 C CA . TYR B 1 113 ? -11.227 -19.344 -13.477 1 95.31 113 TYR B CA 1
ATOM 2210 C C . TYR B 1 113 ? -11.703 -17.906 -13.297 1 95.31 113 TYR B C 1
ATOM 2212 O O . TYR B 1 113 ? -11.711 -17.125 -14.25 1 95.31 113 TYR B O 1
ATOM 2220 N N . LYS B 1 114 ? -12.109 -17.609 -12.117 1 96.94 114 LYS B N 1
ATOM 2221 C CA . LYS B 1 114 ? -12.344 -16.234 -11.656 1 96.94 114 LYS B CA 1
ATOM 2222 C C . LYS B 1 114 ? -11.5 -15.922 -10.422 1 96.94 114 LYS B C 1
ATOM 2224 O O . LYS B 1 114 ? -11.234 -16.797 -9.602 1 96.94 114 LYS B O 1
ATOM 2229 N N . HIS B 1 115 ? -11.062 -14.68 -10.359 1 97.69 115 HIS B N 1
ATOM 2230 C CA . HIS B 1 115 ? -10.258 -14.367 -9.188 1 97.69 115 HIS B CA 1
ATOM 2231 C C . HIS B 1 115 ? -10.656 -13.023 -8.586 1 97.69 115 HIS B C 1
ATOM 2233 O O . HIS B 1 115 ? -11.352 -12.234 -9.227 1 97.69 115 HIS B O 1
ATOM 2239 N N . SER B 1 116 ? -10.281 -12.82 -7.316 1 97.12 116 SER B N 1
ATOM 2240 C CA . SER B 1 116 ? -10.547 -11.586 -6.578 1 97.12 116 SER B CA 1
ATOM 2241 C C . SER B 1 116 ? -9.32 -11.141 -5.793 1 97.12 116 SER B C 1
ATOM 2243 O O . SER B 1 116 ? -8.461 -11.953 -5.461 1 97.12 116 SER B O 1
ATOM 2245 N N . LEU B 1 117 ? -9.281 -9.836 -5.586 1 96.88 117 LEU B N 1
ATOM 2246 C CA . LEU B 1 117 ? -8.156 -9.195 -4.906 1 96.88 117 LEU B CA 1
ATOM 2247 C C . LEU B 1 117 ? -8.656 -8.164 -3.896 1 96.88 117 LEU B C 1
ATOM 2249 O O . LEU B 1 117 ? -9.547 -7.371 -4.199 1 96.88 117 LEU B O 1
ATOM 2253 N N . THR B 1 118 ? -8.156 -8.25 -2.684 1 95 118 THR B N 1
ATOM 2254 C CA . THR B 1 118 ? -8.352 -7.191 -1.694 1 95 118 THR B CA 1
ATOM 2255 C C . THR B 1 118 ? -7.008 -6.594 -1.272 1 95 118 THR B C 1
ATOM 2257 O O . THR B 1 118 ? -6.027 -7.32 -1.098 1 95 118 THR B O 1
ATOM 2260 N N . LEU B 1 119 ? -6.953 -5.289 -1.274 1 92.88 119 LEU B N 1
ATOM 2261 C CA . LEU B 1 119 ? -5.793 -4.566 -0.757 1 92.88 119 LEU B CA 1
ATOM 2262 C C . LEU B 1 119 ? -6.117 -3.908 0.581 1 92.88 119 LEU B C 1
ATOM 2264 O O . LEU B 1 119 ? -7 -3.053 0.659 1 92.88 119 LEU B O 1
ATOM 2268 N N . GLN B 1 120 ? -5.445 -4.328 1.547 1 80.19 120 GLN B N 1
ATOM 2269 C CA . GLN B 1 120 ? -5.648 -3.803 2.893 1 80.19 120 GLN B CA 1
ATOM 2270 C C . GLN B 1 120 ? -7.125 -3.807 3.271 1 80.19 120 GLN B C 1
ATOM 2272 O O . GLN B 1 120 ? -7.645 -2.814 3.787 1 80.19 120 GLN B O 1
ATOM 2277 N N . GLY B 1 121 ? -7.781 -4.836 2.814 1 82.62 121 GLY B N 1
ATOM 2278 C CA . GLY B 1 121 ? -9.156 -5.094 3.221 1 82.62 121 GLY B CA 1
ATOM 2279 C C . GLY B 1 121 ? -10.18 -4.484 2.281 1 82.62 121 GLY B C 1
ATOM 2280 O O . GLY B 1 121 ? -11.383 -4.586 2.516 1 82.62 121 GLY B O 1
ATOM 2281 N N . VAL B 1 122 ? -9.75 -3.836 1.298 1 86.31 122 VAL B N 1
ATOM 2282 C CA . VAL B 1 122 ? -10.656 -3.188 0.353 1 86.31 122 VAL B CA 1
ATOM 2283 C C . VAL B 1 122 ? -10.664 -3.953 -0.968 1 86.31 122 VAL B C 1
ATOM 2285 O O . VAL B 1 122 ? -9.602 -4.211 -1.547 1 86.31 122 VAL B O 1
ATOM 2288 N N . ASP B 1 123 ? -11.836 -4.238 -1.455 1 91 123 ASP B N 1
ATOM 2289 C CA . ASP B 1 123 ? -11.961 -4.945 -2.723 1 91 123 ASP B CA 1
ATOM 2290 C C . ASP B 1 123 ? -11.477 -4.082 -3.887 1 91 123 ASP B C 1
ATOM 2292 O O . ASP B 1 123 ? -11.805 -2.895 -3.959 1 91 123 ASP B O 1
ATOM 2296 N N . VAL B 1 124 ? -10.789 -4.727 -4.805 1 92.62 124 VAL B N 1
ATOM 2297 C CA . VAL B 1 124 ? -10.258 -4.035 -5.977 1 92.62 124 VAL B CA 1
ATOM 2298 C C . VAL B 1 124 ? -11.008 -4.492 -7.227 1 92.62 124 VAL B C 1
ATOM 2300 O O . VAL B 1 124 ? -11.266 -5.688 -7.398 1 92.62 124 VAL B O 1
ATOM 2303 N N . VAL B 1 125 ? -11.344 -3.545 -8.008 1 92.94 125 VAL B N 1
ATOM 2304 C CA . VAL B 1 125 ? -11.906 -3.893 -9.312 1 92.94 125 VAL B CA 1
ATOM 2305 C C . VAL B 1 125 ? -10.789 -4.281 -10.273 1 92.94 125 VAL B C 1
ATOM 2307 O O . VAL B 1 125 ? -9.836 -3.52 -10.469 1 92.94 125 VAL B O 1
ATOM 2310 N N . LEU B 1 126 ? -10.922 -5.418 -10.836 1 95.94 126 LEU B N 1
ATOM 2311 C CA . LEU B 1 126 ? -9.883 -5.953 -11.703 1 95.94 126 LEU B CA 1
ATOM 2312 C C . LEU B 1 126 ? -10.273 -5.812 -13.172 1 95.94 126 LEU B C 1
ATOM 2314 O O . LEU B 1 126 ? -10.344 -6.809 -13.898 1 95.94 126 LEU B O 1
ATOM 2318 N N . ASP B 1 127 ? -10.344 -4.598 -13.672 1 93.69 127 ASP B N 1
ATOM 2319 C CA . ASP B 1 127 ? -10.828 -4.336 -15.023 1 93.69 127 ASP B CA 1
ATOM 2320 C C . ASP B 1 127 ? -9.664 -4.031 -15.977 1 93.69 127 ASP B C 1
ATOM 2322 O O . ASP B 1 127 ? -9.773 -4.254 -17.188 1 93.69 127 ASP B O 1
ATOM 2326 N N . LYS B 1 128 ? -8.578 -3.465 -15.516 1 93.06 128 LYS B N 1
ATOM 2327 C CA . LYS B 1 128 ? -7.441 -3.078 -16.344 1 93.06 128 LYS B CA 1
ATOM 2328 C C . LYS B 1 128 ? -6.121 -3.486 -15.695 1 93.06 128 LYS B C 1
ATOM 2330 O O . LYS B 1 128 ? -6.023 -3.559 -14.469 1 93.06 128 LYS B O 1
ATOM 2335 N N . LEU B 1 129 ? -5.188 -3.725 -16.594 1 94.06 129 LEU B N 1
ATOM 2336 C CA . LEU B 1 129 ? -3.846 -4.086 -16.141 1 94.06 129 LEU B CA 1
ATOM 2337 C C . LEU B 1 129 ? -3.045 -2.844 -15.766 1 94.06 129 LEU B C 1
ATOM 2339 O O . LEU B 1 129 ? -2.521 -2.148 -16.641 1 94.06 129 LEU B O 1
ATOM 2343 N N . HIS B 1 130 ? -2.9 -2.6 -14.547 1 94.06 130 HIS B N 1
ATOM 2344 C CA . HIS B 1 130 ? -2.123 -1.503 -13.977 1 94.06 130 HIS B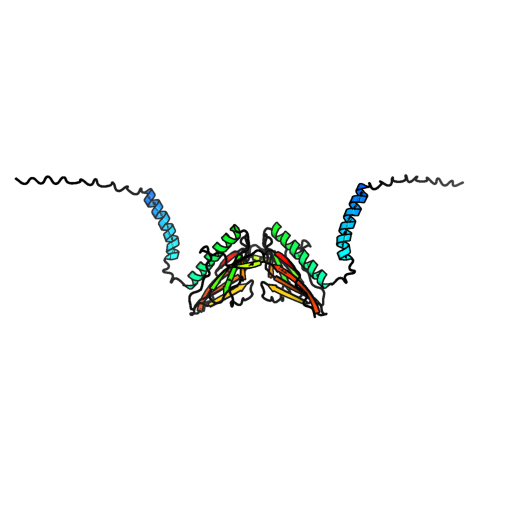 CA 1
ATOM 2345 C C . HIS B 1 130 ? -1.556 -1.876 -12.609 1 94.06 130 HIS B C 1
ATOM 2347 O O . HIS B 1 130 ? -2.016 -2.834 -11.984 1 94.06 130 HIS B O 1
ATOM 2353 N N . PRO B 1 131 ? -0.541 -1.212 -12.102 1 96.19 131 PRO B N 1
ATOM 2354 C CA . PRO B 1 131 ? 0.06 -1.576 -10.82 1 96.19 131 PRO B CA 1
ATOM 2355 C C . PRO B 1 131 ? -0.937 -1.518 -9.664 1 96.19 131 PRO B C 1
ATOM 2357 O O . PRO B 1 131 ? -1.65 -0.523 -9.508 1 96.19 131 PRO B O 1
ATOM 2360 N N . GLN B 1 132 ? -0.99 -2.568 -8.867 1 95.62 132 GLN B N 1
ATOM 2361 C CA . GLN B 1 132 ? -1.875 -2.643 -7.711 1 95.62 132 GLN B CA 1
ATOM 2362 C C . GLN B 1 132 ? -1.111 -3.076 -6.461 1 95.62 132 GLN B C 1
ATOM 2364 O O . GLN B 1 132 ? -1.258 -2.471 -5.398 1 95.62 132 GLN B O 1
ATOM 2369 N N . ILE B 1 133 ? -0.234 -4.062 -6.574 1 97.44 133 ILE B N 1
ATOM 2370 C CA . ILE B 1 133 ? 0.566 -4.594 -5.477 1 97.44 133 ILE B CA 1
ATOM 2371 C C . ILE B 1 133 ? 2.018 -4.141 -5.629 1 97.44 133 ILE B C 1
ATOM 2373 O O . ILE B 1 133 ? 2.715 -4.582 -6.547 1 97.44 133 ILE B O 1
ATOM 2377 N N . PHE B 1 134 ? 2.449 -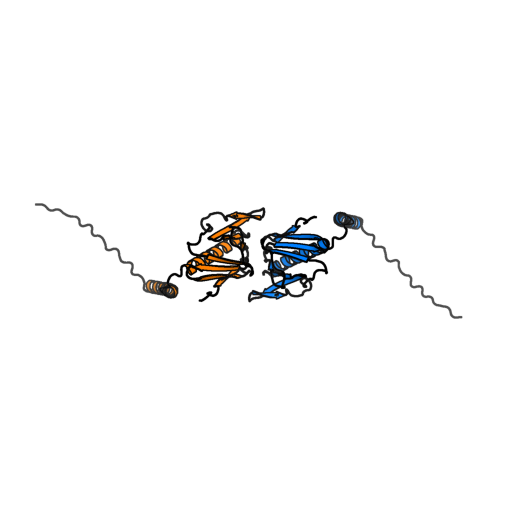3.352 -4.754 1 97.5 134 PHE B N 1
ATOM 2378 C CA . PHE B 1 134 ? 3.826 -2.881 -4.832 1 97.5 134 PHE B CA 1
ATOM 2379 C C . PHE B 1 134 ? 4.738 -3.729 -3.953 1 97.5 134 PHE B C 1
ATOM 2381 O O . PHE B 1 134 ? 4.348 -4.137 -2.857 1 97.5 134 PHE B O 1
ATOM 2388 N N . VAL B 1 135 ? 5.887 -3.975 -4.426 1 97.81 135 VAL B N 1
ATOM 2389 C CA . VAL B 1 135 ? 6.961 -4.688 -3.74 1 97.81 135 VAL B CA 1
ATOM 2390 C C . VAL B 1 135 ? 8.172 -3.771 -3.582 1 97.81 135 VAL B C 1
ATOM 2392 O O . VAL B 1 135 ? 8.656 -3.203 -4.562 1 97.81 135 VAL B O 1
ATOM 2395 N N . PHE B 1 136 ? 8.68 -3.725 -2.387 1 96.88 136 PHE B N 1
ATOM 2396 C CA . PHE B 1 136 ? 9.727 -2.756 -2.107 1 96.88 136 PHE B CA 1
ATOM 2397 C C . PHE B 1 136 ? 11.062 -3.455 -1.868 1 96.88 136 PHE B C 1
ATOM 2399 O O . PHE B 1 136 ? 11.094 -4.641 -1.527 1 96.88 136 PHE B O 1
ATOM 2406 N N . PRO B 1 137 ? 12.188 -2.752 -1.985 1 96 137 PRO B N 1
ATOM 2407 C CA . PRO B 1 137 ? 13.516 -3.367 -1.926 1 96 137 PRO B CA 1
ATOM 2408 C C . PRO B 1 137 ? 13.789 -4.039 -0.583 1 96 137 PRO B C 1
ATOM 2410 O O . PRO B 1 137 ? 14.586 -4.98 -0.514 1 96 137 PRO B O 1
ATOM 2413 N N . GLY B 1 138 ? 13.109 -3.629 0.407 1 94.81 138 GLY B N 1
ATOM 2414 C CA . GLY B 1 138 ? 13.328 -4.203 1.725 1 94.81 138 GLY B CA 1
ATOM 2415 C C . GLY B 1 138 ? 12.516 -5.461 1.968 1 94.81 138 GLY B C 1
ATOM 2416 O O . GLY B 1 138 ? 12.578 -6.051 3.049 1 94.81 138 GLY B O 1
ATOM 2417 N N . GLY B 1 139 ? 11.75 -5.91 1.041 1 95 139 GLY B N 1
ATOM 2418 C CA . GLY B 1 139 ? 10.922 -7.098 1.183 1 95 139 GLY B CA 1
ATOM 2419 C C . GLY B 1 139 ? 9.492 -6.785 1.562 1 95 139 GLY B C 1
ATOM 2420 O O . GLY B 1 139 ? 8.617 -7.652 1.476 1 95 139 GLY B O 1
ATOM 2421 N N . GLU B 1 140 ? 9.273 -5.523 1.934 1 95.94 140 GLU B N 1
ATOM 2422 C CA . GLU B 1 140 ? 7.914 -5.098 2.242 1 95.94 140 GLU B CA 1
ATOM 2423 C C . GLU B 1 140 ? 7.059 -5.027 0.98 1 95.94 140 GLU B C 1
ATOM 2425 O O . GLU B 1 140 ? 7.586 -4.953 -0.131 1 95.94 140 GLU B O 1
ATOM 2430 N N . MET B 1 141 ? 5.758 -5.07 1.236 1 97.06 141 MET B N 1
ATOM 2431 C CA . MET B 1 141 ? 4.883 -4.984 0.07 1 97.06 141 MET B CA 1
ATOM 2432 C C 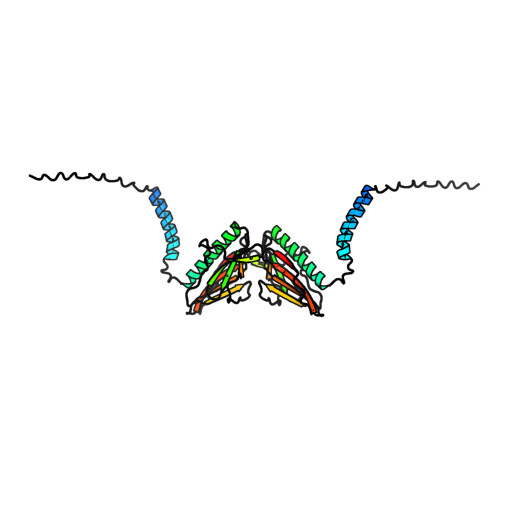. MET B 1 141 ? 3.463 -4.613 0.481 1 97.06 141 MET B C 1
ATOM 2434 O O . MET B 1 141 ? 3.141 -4.594 1.671 1 97.06 141 MET B O 1
ATOM 2438 N N . THR B 1 142 ? 2.676 -4.234 -0.518 1 96.19 142 THR B N 1
ATOM 2439 C CA . THR B 1 142 ? 1.256 -4.016 -0.268 1 96.19 142 THR B CA 1
ATOM 2440 C C . THR B 1 142 ? 0.614 -5.262 0.334 1 96.19 142 THR B C 1
ATOM 2442 O O . THR B 1 142 ? 0.743 -6.359 -0.214 1 96.19 142 THR B O 1
ATOM 2445 N N . GLY B 1 143 ? 0.053 -5.125 1.506 1 95.38 143 GLY B N 1
ATOM 2446 C CA . GLY B 1 143 ? -0.742 -6.227 2.025 1 95.38 143 GLY B CA 1
ATOM 2447 C C . GLY B 1 143 ? -1.944 -6.555 1.159 1 95.38 143 GLY B C 1
ATOM 2448 O O . GLY B 1 143 ? -2.684 -5.656 0.75 1 95.38 143 GLY B O 1
ATOM 2449 N N . PHE B 1 144 ? -2.133 -7.906 0.908 1 97.06 144 PHE B N 1
ATOM 2450 C CA . PHE B 1 144 ? -3.266 -8.234 0.051 1 97.06 144 PHE B CA 1
ATOM 2451 C C . PHE B 1 144 ? -3.73 -9.672 0.295 1 97.06 144 PHE B C 1
ATOM 2453 O O . PHE B 1 144 ? -3.039 -10.445 0.955 1 97.06 144 PHE B O 1
ATOM 2460 N N . GLU B 1 145 ? -4.902 -9.914 -0.154 1 97.75 145 GLU B N 1
ATOM 2461 C CA . GLU B 1 145 ? -5.469 -11.258 -0.273 1 97.75 145 GLU B CA 1
ATOM 2462 C C . GLU B 1 145 ? -5.938 -11.531 -1.698 1 97.75 145 GLU B C 1
ATOM 2464 O O . GLU B 1 145 ? -6.617 -10.695 -2.307 1 97.75 145 GLU B O 1
ATOM 2469 N N . TRP B 1 146 ? -5.516 -12.648 -2.213 1 98.25 146 TRP B N 1
ATOM 2470 C CA . TRP B 1 146 ? -5.887 -13.07 -3.562 1 98.25 146 TRP B CA 1
ATOM 2471 C C . TRP B 1 146 ? -6.523 -14.453 -3.545 1 98.25 146 TRP B C 1
ATOM 2473 O O . TRP B 1 146 ? -6 -15.375 -2.918 1 98.25 146 TRP B O 1
ATOM 2483 N N . ARG B 1 147 ? -7.664 -14.562 -4.207 1 98.06 147 ARG B N 1
ATOM 2484 C CA . ARG B 1 147 ? -8.359 -15.844 -4.285 1 98.06 147 ARG B CA 1
ATOM 2485 C C . ARG B 1 147 ? -8.68 -16.203 -5.73 1 98.06 147 ARG B C 1
ATOM 2487 O O . ARG B 1 147 ? -9.086 -15.344 -6.516 1 98.06 147 ARG B O 1
ATOM 2494 N N . LEU B 1 148 ? -8.508 -17.438 -6.051 1 97.44 148 LEU B N 1
ATOM 2495 C CA . LEU B 1 148 ? -8.844 -18.016 -7.348 1 97.44 148 LEU B CA 1
ATOM 2496 C C . LEU B 1 148 ? -9.938 -19.062 -7.199 1 97.44 148 LEU B C 1
ATOM 2498 O O . LEU B 1 148 ? -9.867 -19.922 -6.316 1 97.44 148 LEU B O 1
ATOM 2502 N N . ARG B 1 149 ? -10.922 -18.969 -8.047 1 96.5 149 ARG B N 1
ATOM 2503 C CA . ARG B 1 149 ? -12.07 -19.859 -7.984 1 96.5 149 ARG B CA 1
ATOM 2504 C C . ARG B 1 149 ? -12.289 -20.578 -9.32 1 96.5 149 ARG B C 1
ATOM 2506 O O . ARG B 1 149 ? -12.211 -19.953 -10.375 1 96.5 149 ARG B O 1
ATOM 2513 N N . ALA B 1 150 ? -12.555 -21.844 -9.195 1 93.81 150 ALA B N 1
ATOM 2514 C CA . ALA B 1 150 ? -12.906 -22.625 -10.375 1 93.81 150 ALA B CA 1
ATOM 2515 C C . ALA B 1 150 ? -14.414 -22.625 -10.617 1 93.81 150 ALA B C 1
ATOM 2517 O O . ALA B 1 150 ? -15.18 -22.109 -9.789 1 93.81 150 ALA B O 1
ATOM 2518 N N . GLU B 1 151 ? -14.766 -23.141 -11.758 1 91.06 151 GLU B N 1
ATOM 2519 C CA . GLU B 1 151 ? -16.172 -23.203 -12.133 1 91.06 151 GLU B CA 1
ATOM 2520 C C . GLU B 1 151 ? -16.984 -24.031 -11.141 1 91.06 151 GLU B C 1
ATOM 2522 O O . GLU B 1 151 ? -18.156 -23.75 -10.891 1 91.06 151 GLU B O 1
ATOM 2527 N N . ASN B 1 152 ? -16.375 -25.016 -10.609 1 89.19 152 ASN B N 1
ATOM 2528 C CA . ASN B 1 152 ? -17.078 -25.891 -9.688 1 89.19 152 ASN B CA 1
ATOM 2529 C C . ASN B 1 152 ? -17.234 -25.25 -8.312 1 89.19 152 ASN B C 1
ATOM 2531 O O . ASN B 1 152 ? -17.766 -25.875 -7.391 1 89.19 152 ASN B O 1
ATOM 2535 N N . GLY B 1 153 ? -16.672 -24.141 -8.086 1 90.12 153 GLY B N 1
ATOM 2536 C CA . GLY B 1 153 ? -16.844 -23.406 -6.84 1 90.12 153 GLY B CA 1
ATOM 2537 C C . GLY B 1 153 ? -15.656 -23.516 -5.902 1 90.12 153 GLY B C 1
ATOM 2538 O O . GLY B 1 153 ? -15.555 -22.766 -4.93 1 90.12 153 GLY B O 1
ATOM 2539 N N . HIS B 1 154 ? -14.828 -24.516 -6.195 1 92.38 154 HIS B N 1
ATOM 2540 C CA . HIS B 1 154 ? -13.625 -24.641 -5.379 1 92.38 154 HIS B CA 1
ATOM 2541 C C . HIS B 1 154 ? -12.742 -23.406 -5.5 1 92.38 154 HIS B C 1
ATOM 2543 O O . HIS B 1 154 ? -12.656 -22.812 -6.574 1 92.38 154 HIS B O 1
ATOM 2549 N N . SER B 1 155 ? -12.102 -23.062 -4.371 1 95.75 155 SER B N 1
ATOM 2550 C CA . SER B 1 155 ? -11.25 -21.875 -4.41 1 95.75 155 SER B CA 1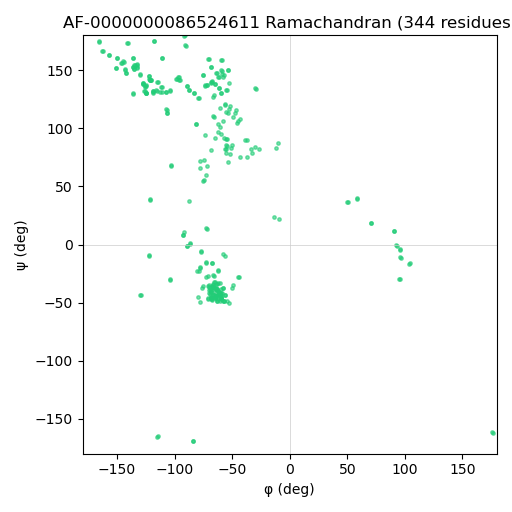
ATOM 2551 C C . SER B 1 155 ? -9.992 -22.062 -3.574 1 95.75 155 SER B C 1
ATOM 2553 O O . SER B 1 155 ? -9.977 -22.875 -2.646 1 95.75 155 SER B O 1
ATOM 2555 N N . ARG B 1 156 ? -8.961 -21.469 -3.984 1 96.31 156 ARG B N 1
ATOM 2556 C CA . ARG B 1 156 ? -7.684 -21.359 -3.279 1 96.31 156 ARG B CA 1
ATOM 2557 C C . ARG B 1 156 ? -7.172 -19.922 -3.307 1 96.31 156 ARG B C 1
ATOM 2559 O O . ARG B 1 156 ? -7.551 -19.125 -4.18 1 96.31 156 ARG B O 1
ATOM 2566 N N . GLY B 1 157 ? -6.375 -19.625 -2.332 1 97.62 157 GLY B N 1
ATOM 2567 C 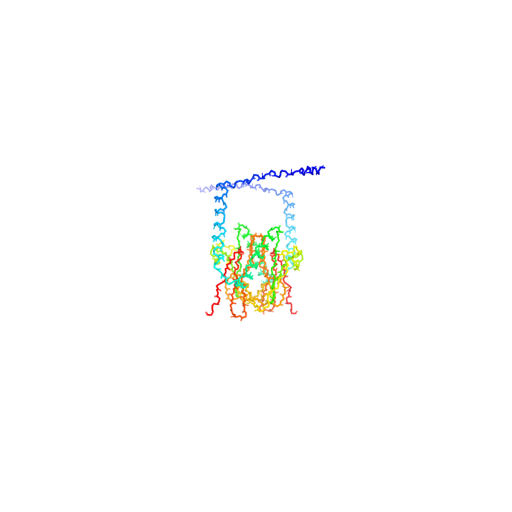CA . GLY B 1 157 ? -5.859 -18.266 -2.322 1 97.62 157 GLY B CA 1
ATOM 2568 C C . GLY B 1 157 ? -4.691 -18.078 -1.371 1 97.62 157 GLY B C 1
ATOM 2569 O O . GLY B 1 157 ? -4.312 -19 -0.653 1 97.62 157 GLY B O 1
ATOM 2570 N N . ILE B 1 158 ? -4.133 -16.875 -1.411 1 98.19 158 ILE B N 1
ATOM 2571 C CA . ILE B 1 158 ? -3.025 -16.516 -0.529 1 98.19 158 ILE B CA 1
ATOM 2572 C C . ILE B 1 158 ? -3.268 -15.133 0.066 1 98.19 158 ILE B C 1
ATOM 2574 O O . ILE B 1 158 ? -3.994 -14.328 -0.509 1 98.19 158 ILE B O 1
ATOM 2578 N N . SER B 1 159 ? -2.68 -14.953 1.187 1 97.56 159 SER B N 1
ATOM 2579 C CA . SER B 1 159 ? -2.549 -13.633 1.806 1 97.56 159 SER B CA 1
ATOM 2580 C C . SER B 1 159 ? -1.085 -13.266 2.014 1 97.56 159 SER B C 1
ATOM 2582 O O . SER B 1 159 ? -0.256 -14.133 2.307 1 97.56 159 SER B O 1
ATOM 2584 N N . VAL B 1 160 ? -0.781 -12.023 1.8 1 97.44 160 VAL B N 1
ATOM 2585 C CA . VAL B 1 160 ? 0.547 -11.484 2.072 1 97.44 160 VAL B CA 1
ATOM 2586 C C . VAL B 1 160 ? 0.431 -10.266 2.98 1 97.44 160 VAL B C 1
ATOM 2588 O O . VAL B 1 160 ? -0.404 -9.383 2.748 1 97.44 160 VAL B O 1
ATOM 2591 N N . ASP B 1 161 ? 1.227 -10.211 4.016 1 95.56 161 ASP B N 1
ATOM 2592 C CA . ASP B 1 161 ? 1.201 -9.039 4.891 1 95.56 161 ASP B CA 1
ATOM 2593 C C . ASP B 1 161 ? 2.217 -7.996 4.438 1 95.56 161 ASP B C 1
ATOM 2595 O O . ASP B 1 161 ? 2.92 -8.195 3.443 1 95.56 161 ASP B O 1
ATOM 2599 N N . VAL B 1 162 ? 2.324 -6.852 5.125 1 95.94 162 VAL B N 1
ATOM 2600 C CA . VAL B 1 162 ? 3.105 -5.715 4.648 1 95.94 162 VAL B CA 1
ATOM 2601 C C . VAL B 1 162 ? 4.598 -6.027 4.766 1 95.94 162 VAL B C 1
ATOM 2603 O O . VAL B 1 162 ? 5.434 -5.309 4.215 1 95.94 162 VAL B O 1
ATOM 2606 N N . ARG B 1 163 ? 4.957 -7.059 5.535 1 94.44 163 ARG B N 1
ATOM 2607 C CA . ARG B 1 163 ? 6.352 -7.473 5.641 1 94.44 163 ARG B CA 1
ATOM 2608 C C . ARG B 1 163 ? 6.703 -8.492 4.562 1 94.44 163 ARG B C 1
ATOM 2610 O O . ARG B 1 163 ? 7.836 -8.977 4.508 1 94.44 163 ARG B O 1
ATOM 2617 N N . GLY B 1 164 ? 5.719 -8.859 3.748 1 95.88 164 GLY B N 1
ATOM 2618 C CA . GLY B 1 164 ? 5.965 -9.75 2.627 1 95.88 164 GLY B CA 1
ATOM 2619 C C . GLY B 1 164 ? 5.785 -11.219 2.98 1 95.88 164 GLY B C 1
ATOM 2620 O O . GLY B 1 164 ? 6.176 -12.094 2.213 1 95.88 164 GLY B O 1
ATOM 2621 N N . GLN B 1 165 ? 5.227 -11.477 4.125 1 94.5 165 GLN B N 1
ATOM 2622 C CA . GLN B 1 165 ? 5.023 -12.867 4.535 1 94.5 165 GLN B CA 1
ATOM 2623 C C . GLN B 1 165 ? 3.75 -13.438 3.922 1 94.5 165 GLN B C 1
ATOM 2625 O O . GLN B 1 165 ? 2.684 -12.828 3.998 1 94.5 165 GLN B O 1
ATOM 2630 N N . LEU B 1 166 ? 3.949 -14.602 3.334 1 96.19 166 LEU B N 1
ATOM 2631 C CA . LEU B 1 166 ? 2.854 -15.242 2.615 1 96.19 166 LEU B CA 1
ATOM 2632 C C . LEU B 1 166 ? 2.18 -16.297 3.482 1 96.19 166 LEU B C 1
ATOM 2634 O O . LEU B 1 166 ? 2.844 -16.984 4.266 1 96.19 166 LEU B O 1
ATOM 2638 N N . ALA B 1 167 ? 0.85 -16.406 3.371 1 95.44 167 ALA B N 1
ATOM 2639 C CA . ALA B 1 167 ? 0.06 -17.469 4.008 1 95.44 167 ALA B CA 1
ATOM 2640 C C . ALA B 1 167 ? -1.085 -17.906 3.104 1 95.44 167 ALA B C 1
ATOM 2642 O O . ALA B 1 167 ? -1.559 -17.141 2.264 1 95.44 167 ALA B O 1
ATOM 2643 N N . ASP B 1 168 ? -1.46 -19.188 3.266 1 95.25 168 ASP B N 1
ATOM 2644 C CA . ASP B 1 168 ? -2.625 -19.672 2.533 1 95.25 168 ASP B CA 1
ATOM 2645 C C . ASP B 1 168 ? -3.918 -19.125 3.135 1 95.25 168 ASP B C 1
ATOM 2647 O O . ASP B 1 168 ? -4.047 -19.031 4.355 1 95.25 168 ASP B O 1
ATOM 2651 N N . LEU B 1 169 ? -4.828 -18.703 2.256 1 95.06 169 LEU B N 1
ATOM 2652 C CA . LEU B 1 169 ? -6.164 -18.391 2.744 1 95.06 169 LEU B CA 1
ATOM 2653 C C . LEU B 1 169 ? -6.953 -19.656 3.029 1 95.06 169 LEU B C 1
ATOM 2655 O O . LEU B 1 169 ? -6.773 -20.672 2.348 1 95.06 169 LEU B O 1
ATOM 2659 N N . PRO B 1 170 ? -7.805 -19.547 4.078 1 87.38 170 PRO B N 1
ATOM 2660 C CA . PRO B 1 170 ? -8.656 -20.719 4.316 1 87.38 170 PRO B CA 1
ATOM 2661 C C . PRO B 1 170 ? -9.555 -21.047 3.121 1 87.38 170 PRO B C 1
ATOM 2663 O O . PRO B 1 170 ? -9.914 -20.156 2.352 1 87.38 170 PRO B O 1
ATOM 2666 N N . LEU B 1 171 ? -9.852 -22.359 2.99 1 83.25 171 LEU B N 1
ATOM 2667 C CA . LEU B 1 171 ? -10.766 -22.766 1.932 1 83.25 171 LEU B CA 1
ATOM 2668 C C . LEU B 1 171 ? -12.172 -22.219 2.188 1 83.25 171 LEU B C 1
ATOM 2670 O O . LEU B 1 171 ? -12.578 -22.062 3.34 1 83.25 171 LEU B O 1
ATOM 2674 N N . GLU B 1 172 ? -12.75 -21.594 1.248 1 73.62 172 GLU B N 1
ATOM 2675 C CA . GLU B 1 172 ? -14.164 -21.234 1.396 1 73.62 172 GLU B CA 1
ATOM 2676 C C . GLU B 1 172 ? -15.055 -22.453 1.138 1 73.62 172 GLU B C 1
ATOM 2678 O O . GLU B 1 172 ? -14.867 -23.172 0.154 1 73.62 172 GLU B O 1
ATOM 2683 N N . GLY B 1 173 ? -15.094 -23.484 2.072 1 55.75 173 GLY B N 1
ATOM 2684 C CA . GLY B 1 173 ? -15.875 -24.703 1.934 1 55.75 173 GLY B CA 1
ATOM 2685 C C . GLY B 1 173 ? -17.344 -24.438 1.627 1 55.75 173 GLY B C 1
ATOM 2686 O O . GLY B 1 173 ? -17.859 -23.359 1.915 1 55.75 173 GLY B O 1
ATOM 2687 N N . TYR B 1 174 ? -17.844 -25.312 0.693 1 45.22 174 TYR B N 1
ATOM 2688 C CA . TYR B 1 174 ? -19.25 -25.719 0.75 1 45.22 174 TYR B CA 1
ATOM 2689 C C . TYR B 1 174 ? -19.547 -26.469 2.039 1 45.22 174 TYR B C 1
ATOM 2691 O O . TYR B 1 174 ? -18.656 -27.141 2.59 1 45.22 174 TYR B O 1
#

Foldseek 3Di:
DPDDPPVPPPPPPDPPPDQDPVNVVVVVVVVVVVVVVCVVVPPCPPPPVQVVVAVVVVVLLVVQLVVQQVVQFKKFWWAAFFWIFIWDQDPVRDTDGDDPPPSGDTDGDDPQKGKWKDFPRHTDHRHDGDGDKMHGNQLFITWMKMKMAGNVGWMWIWTAHRNNDIDTDDTPDD/DDPPPPPDPPPPPDPPPDQDPVNVVVVVVVVVVVVVVCVVVPPCPPVPVQVVVAVVVVVLLVVQLVVQQVVQFKKFWWAAFFWIFIWDQDPVRDTDGDDPPPSGDTDGDDPQKGKWKDFPRHTDHRHDGDGDKMHGNQLFITWMKMKMAGNVGWMWIWTAHRNNDIDTDDTPDD

Secondary structure (DSSP, 8-state):
--------------------HHHHHHHHHHHHHHHHHHHTTTTT----HHHHHHHHHHHHHHHHHHHHHHHTS-EEEEE-SSEEEEEEE-TTS-EEE---SSTT--EEPPTT-EEEEEETTEE---SS--EEEEE-TTS-B--EEEEEE-TTS-EEEEEE-TT--EEEPPP---/--------------------HHHHHHHHHHHHHHHHHHHHHHTT----HHHHHHHHHHHHHHHHHHHHHHHTS-EEEEE-SSEEEEEEE-TTS-EEE---SSTT--EEPPTT-EEEEEETTEE---SS--EEEEE-TTS-B--EEEEEE-TTS-EEEEEE-TT--EEEPPP---

Radius of gyration: 34.38 Å; Cα contacts (8 Å, |Δi|>4): 529; chains: 2; bounding box: 63×138×116 Å

Sequence (348 aa):
MMTSVAGGWSVKPRHATGFSLMEMLVVLMVVGVLYAMAGSLLSLAVVDPLQEEVERLRGRISLLQDEALVRSQPLAIGMDARGYAFFVLNDQQKPEPLADDGLFKPYTFPQGYKHSLTLQGVDVVLDKLHPQIFVFPGGEMTGFEWRLRAENGHSRGISVDVRGQLADLPLEGYMMTSVAGGWSVKPRHATGFSLMEMLVVLMVVGVLYAMAGSLLSLAVVDPLQEEVERLRGRISLLQDEALVRSQPLAIGMDARGYAFFVLNDQQKPEPLADDGLFKPYTFPQGYKHSLTLQGVDVVLDKLHPQIFVFPGGEMTGFEWRLRAENGHSRGISVDVRGQLADLPLEGY

Solvent-accessible surface area (backbone atoms only — not comparable to full-atom values): 19840 Å² total; per-residue (Å²): 140,86,82,77,83,77,81,79,82,80,79,74,81,76,78,78,80,75,79,51,70,66,55,52,52,52,51,49,54,49,48,46,53,51,41,61,58,35,49,81,52,58,54,80,56,75,78,48,68,59,56,53,55,49,51,49,52,51,51,50,49,53,51,48,37,51,48,11,38,75,68,63,39,57,29,24,37,14,42,28,68,52,34,40,37,36,30,30,57,47,97,86,67,44,78,37,74,34,71,76,79,64,86,43,54,65,45,72,60,66,88,64,53,45,67,52,43,26,51,80,84,38,80,56,84,42,80,54,78,46,78,72,40,42,32,29,42,85,39,30,27,55,31,34,40,40,40,42,29,43,78,89,60,54,45,40,34,38,32,32,40,51,71,49,52,75,44,75,44,79,66,68,72,134,141,80,87,75,82,77,84,78,82,80,79,75,82,77,79,77,81,73,80,50,70,65,56,52,52,52,53,50,54,50,48,46,52,50,40,59,59,35,48,81,52,55,53,80,57,74,78,48,68,58,56,53,53,48,51,51,52,51,51,51,50,53,52,49,36,52,47,11,38,75,69,63,39,58,30,25,37,12,42,29,68,54,34,40,36,37,29,29,56,46,97,85,67,44,79,37,74,35,71,75,80,66,84,44,55,66,44,71,60,66,88,65,52,45,67,52,44,25,50,78,83,39,78,55,85,42,81,55,78,44,76,73,38,40,32,29,41,84,39,29,28,56,31,33,38,39,39,41,28,44,78,88,61,54,45,43,35,37,31,31,40,51,72,48,51,75,44,77,43,79,66,69,73,132

Nearest PDB structures (foldseek):
  2qv8-assembly2_B  TM=8.447E-01  e=3.227E-07  Vibrio cholerae
  2qv8-assembly1_A  TM=8.373E-01  e=5.387E-06  Vibrio cholerae
  4dq9-assembly3_B  TM=8.283E-01  e=8.941E-06  Vibrio cholerae
  4dq9-assembly2_A  TM=8.483E-01  e=1.403E-05  Vibrio cholerae
  5loy-assembly2_D  TM=3.386E-01  e=3.951E-01  synthetic construct

Organism: NCBI:txid111769

InterPro domains:
  IPR002416 Type II secretion system protein GspH-like [PR00885] (14-28)
  IPR002416 Type II secretion system protein GspH-like [PR00885] (131-146)
  IPR012902 Prokaryotic N-terminal methylation site [PF07963] (14-34)
  IPR012902 Prokaryotic N-terminal methylation site [TIGR02532] (17-38)
  IPR022346 General secretion pathway, GspH [PF12019] (54-162)
  IPR045584 Pilin-like [SSF54523] (19-105)

pLDDT: mean 81.53, std 20.95, range [27.41, 98.25]